Protein AF-A0A519N6D6-F1 (afdb_monomer)

Sequence (183 aa):
MKTIVAGIVVLVILFNFISPKRNFSKSKSIAFATEKDSGYITKAAAIKLLSVATYEPDYTPEGRDTLDLNVADVKPTDTIGKFYLTGNGNYLTCLEDLIHPDRYPVLLLIEYTPDGKVLRTEPFSGGMHLCCWDNAYDGFNKHEDGYFSIKTCGTGSGHCSSSLHLFKGFGPQSNGIYSYMWT

Foldseek 3Di:
DVVVVVVVVVVVVVVVPPPPPPPLDDQDQDQDQPPDQKDFDFQLRVVSLLVRADDDPPDDADDCPDLPDDLVVRDRGFTFKMWGQFPVQWIWMWGQNSPPSVHAPRIKIWIAHNSRGTDHIDDDHQASQVVVDPSHPPQWDADPPQKIKGWHWHDDPPDIFIWIQIDRDDDDRPDTHGDGDDD

Radius of gyration: 20.21 Å; Cα contacts (8 Å, |Δi|>4): 311; chains: 1; bounding box: 50×71×37 Å

Solvent-accessible surface area (backbone atoms only — not comparable to full-atom values): 10915 Å² total; per-residue (Å²): 123,76,72,63,58,58,56,56,56,55,50,56,53,57,64,68,71,70,62,79,76,76,75,76,68,78,82,70,60,48,80,46,90,69,95,53,64,56,50,73,32,28,37,63,56,44,52,58,57,58,73,67,57,62,75,70,90,82,70,73,49,77,50,84,70,78,72,83,71,56,64,86,76,60,49,59,79,35,34,41,16,32,38,34,57,44,98,86,65,31,34,43,32,41,33,57,47,71,87,52,77,80,36,45,46,40,26,34,36,37,36,24,41,65,62,26,40,75,76,48,56,45,81,35,82,21,65,47,39,66,89,70,51,76,78,43,54,73,39,62,47,81,50,76,98,61,29,35,34,43,47,28,18,32,70,56,104,80,46,64,35,41,35,45,33,69,45,68,71,93,69,88,84,87,71,70,48,80,47,81,57,88,123

Mean predicted aligned error: 11.62 Å

Nearest PDB structures (foldseek):
  4g56-assembly1_B-2  TM=6.800E-01  e=1.376E+00  Xenopus laevis
  6zqe-assembly1_UQ  TM=3.085E-01  e=2.994E-01  Saccharomyces cerevisiae S288C
  6rwq-assembly1_A-2  TM=5.295E-01  e=5.961E+00  Bos taurus
  8ptz-assembly1_A  TM=3.351E-01  e=1.739E+00  Homo sapiens

Secondary structure (DSSP, 8-state):
-HHHHHHHHHHHHHHHS------------------SSEEEEEHHHHHHHHHH----TT------------TTTS-TTSEEEEEEE-TTS-EEEEEE--S-TTSS--EEEEEE-TT--EEEEEEE---SGGGG-SSS--SEEE-GGG-EEEEEEEEETTEEEEEEEEESSSS-----EEE----

Structure (mmCIF, N/CA/C/O backbone):
data_AF-A0A519N6D6-F1
#
_entry.id   AF-A0A519N6D6-F1
#
loop_
_atom_site.group_PDB
_atom_site.id
_atom_site.type_symbol
_atom_site.label_atom_id
_atom_site.label_alt_id
_atom_site.label_comp_id
_atom_site.label_asym_id
_atom_site.label_entity_id
_atom_site.label_seq_id
_atom_site.pdbx_PDB_ins_code
_atom_site.Cartn_x
_atom_site.Cartn_y
_atom_site.Cartn_z
_atom_site.occupancy
_atom_site.B_iso_or_equiv
_atom_site.auth_seq_id
_atom_site.auth_comp_id
_atom_site.auth_asym_id
_atom_site.auth_atom_id
_atom_site.pdbx_PDB_model_num
ATOM 1 N N . MET A 1 1 ? 31.559 49.609 -11.168 1.00 54.94 1 MET A N 1
ATOM 2 C CA . MET A 1 1 ? 31.128 48.773 -10.019 1.00 54.94 1 MET A CA 1
ATOM 3 C C . MET A 1 1 ? 29.650 48.897 -9.639 1.00 54.94 1 MET A C 1
ATOM 5 O O . MET A 1 1 ? 29.116 47.921 -9.140 1.00 54.94 1 MET A O 1
ATOM 9 N N . LYS A 1 2 ? 28.953 50.021 -9.882 1.00 50.66 2 LYS A N 1
ATOM 10 C CA . LYS A 1 2 ? 27.521 50.161 -9.527 1.00 50.66 2 LYS A CA 1
ATOM 11 C C . LYS A 1 2 ? 26.542 49.423 -10.462 1.00 50.66 2 LYS A C 1
ATOM 13 O O . LYS A 1 2 ? 25.456 49.062 -10.036 1.00 50.66 2 LYS A O 1
ATOM 18 N N . THR A 1 3 ? 26.930 49.142 -11.705 1.00 52.97 3 THR A N 1
ATOM 19 C CA . THR A 1 3 ? 26.082 48.479 -12.716 1.00 52.97 3 THR A CA 1
ATOM 20 C C . THR A 1 3 ? 26.001 46.955 -12.580 1.00 52.97 3 THR A C 1
ATOM 22 O O . THR A 1 3 ? 25.000 46.370 -12.971 1.00 52.97 3 THR A O 1
ATOM 25 N N . ILE A 1 4 ? 27.004 46.306 -11.980 1.00 58.25 4 ILE A N 1
ATOM 26 C CA . ILE A 1 4 ? 27.032 44.837 -11.829 1.00 58.25 4 ILE A CA 1
ATOM 27 C C . ILE A 1 4 ? 26.076 44.376 -10.714 1.00 58.25 4 ILE A C 1
ATOM 29 O O . ILE A 1 4 ? 25.440 43.333 -10.828 1.00 58.25 4 ILE A O 1
ATOM 33 N N . VAL A 1 5 ? 25.898 45.192 -9.670 1.00 58.72 5 VAL A N 1
ATOM 34 C CA . VAL A 1 5 ? 25.029 44.864 -8.526 1.00 58.72 5 VAL A CA 1
ATOM 35 C C . VAL A 1 5 ? 23.545 44.872 -8.919 1.00 58.72 5 VAL A C 1
ATOM 37 O O . VAL A 1 5 ? 22.782 44.037 -8.443 1.00 58.72 5 VAL A O 1
ATOM 40 N N . ALA A 1 6 ? 23.136 45.749 -9.843 1.00 59.44 6 ALA A N 1
ATOM 41 C CA . ALA A 1 6 ? 21.750 45.816 -10.309 1.00 59.44 6 ALA A CA 1
ATOM 42 C C . ALA A 1 6 ? 21.319 44.558 -11.090 1.00 59.44 6 ALA A C 1
ATOM 44 O O . ALA A 1 6 ? 20.180 44.116 -10.957 1.00 59.44 6 ALA A O 1
ATOM 45 N N . GLY A 1 7 ? 22.230 43.942 -11.855 1.00 58.19 7 GLY A N 1
ATOM 46 C CA . GLY A 1 7 ? 21.932 42.731 -12.629 1.00 58.19 7 GLY A CA 1
ATOM 47 C C . GLY A 1 7 ? 21.665 41.497 -11.760 1.00 58.19 7 GLY A C 1
ATOM 48 O O . GLY A 1 7 ? 20.781 40.703 -12.072 1.00 58.19 7 GLY A O 1
ATOM 49 N N . ILE A 1 8 ? 22.373 41.363 -10.634 1.00 65.50 8 ILE A N 1
ATOM 50 C CA . ILE A 1 8 ? 22.229 40.212 -9.726 1.00 65.50 8 ILE A CA 1
ATOM 51 C C . ILE A 1 8 ? 20.887 40.264 -8.978 1.00 65.50 8 ILE A C 1
ATOM 53 O O . ILE A 1 8 ? 20.231 39.236 -8.820 1.00 65.50 8 ILE A O 1
ATOM 57 N N . VAL A 1 9 ? 20.425 41.456 -8.584 1.00 65.19 9 VAL A N 1
ATOM 58 C CA . VAL A 1 9 ? 19.139 41.620 -7.880 1.00 65.19 9 VAL A CA 1
ATOM 59 C C . VAL A 1 9 ? 17.952 41.256 -8.781 1.00 65.19 9 VAL A C 1
ATOM 61 O O . VAL A 1 9 ? 17.027 40.585 -8.330 1.00 65.19 9 VAL A O 1
ATOM 64 N N . VAL A 1 10 ? 17.992 41.619 -10.069 1.00 63.81 10 VAL A N 1
ATOM 65 C CA . VAL A 1 10 ? 16.931 41.260 -11.031 1.00 63.81 10 VAL A CA 1
ATOM 66 C C . VAL A 1 10 ? 16.863 39.745 -11.255 1.00 63.81 10 VAL A C 1
ATOM 68 O O . VAL A 1 10 ? 15.770 39.187 -11.353 1.00 63.81 10 VAL A O 1
ATOM 71 N N . LEU A 1 11 ? 18.010 39.059 -11.259 1.00 58.19 11 LEU A N 1
ATOM 72 C CA . LEU A 1 11 ? 18.070 37.606 -11.422 1.00 58.19 11 LEU A CA 1
ATOM 73 C C . LEU A 1 11 ? 17.461 36.868 -10.216 1.00 58.19 11 LEU A C 1
ATOM 75 O O . LEU A 1 11 ? 16.660 35.957 -10.401 1.00 58.19 11 LEU A O 1
ATOM 79 N N . VAL A 1 12 ? 17.753 37.301 -8.984 1.00 62.03 12 VAL A N 1
ATOM 80 C CA . VAL A 1 12 ? 17.174 36.700 -7.763 1.00 62.03 12 VAL A CA 1
ATOM 81 C C . VAL A 1 12 ? 15.655 36.896 -7.697 1.00 62.03 12 VAL A C 1
ATOM 83 O O . VAL A 1 12 ? 14.936 36.001 -7.250 1.00 62.03 12 VAL A O 1
ATOM 86 N N . ILE A 1 13 ? 15.140 38.031 -8.178 1.00 59.50 13 ILE A N 1
ATOM 87 C CA . ILE A 1 13 ? 13.692 38.267 -8.238 1.00 59.50 13 ILE A CA 1
ATOM 88 C C . ILE A 1 13 ? 13.048 37.337 -9.276 1.00 59.50 13 ILE A C 1
ATOM 90 O O . ILE A 1 13 ? 12.049 36.694 -8.967 1.00 59.50 13 ILE A O 1
ATOM 94 N N . LEU A 1 14 ? 13.642 37.173 -10.463 1.00 55.16 14 LEU A N 1
ATOM 95 C CA . LEU A 1 14 ? 13.101 36.283 -11.499 1.00 55.16 14 LEU A CA 1
ATOM 96 C C . LEU A 1 14 ? 13.094 34.803 -11.082 1.00 55.16 14 LEU A C 1
ATOM 98 O O . LEU A 1 14 ? 12.135 34.101 -11.392 1.00 55.16 14 LEU A O 1
ATOM 102 N N . PHE A 1 15 ? 14.088 34.336 -10.320 1.00 54.41 15 PHE A N 1
ATOM 103 C CA . PHE A 1 15 ? 14.104 32.953 -9.824 1.00 54.41 15 PHE A CA 1
ATOM 104 C C . PHE A 1 15 ? 13.073 32.680 -8.716 1.00 54.41 15 PHE A C 1
ATOM 106 O O . PHE A 1 15 ? 12.605 31.551 -8.594 1.00 54.41 15 PHE A O 1
ATOM 113 N N . ASN A 1 16 ? 12.645 33.692 -7.954 1.00 54.22 16 ASN A N 1
ATOM 114 C CA . ASN A 1 16 ? 11.614 33.510 -6.923 1.00 54.22 16 ASN A CA 1
ATOM 115 C C . ASN A 1 16 ? 10.178 33.463 -7.480 1.00 54.22 16 ASN A C 1
ATOM 117 O O . ASN A 1 16 ? 9.277 32.978 -6.797 1.00 54.22 16 ASN A O 1
ATOM 121 N N . PHE A 1 17 ? 9.946 33.925 -8.715 1.00 53.00 17 PHE A N 1
ATOM 122 C CA . PHE A 1 17 ? 8.608 33.949 -9.327 1.00 53.00 17 PHE A CA 1
ATOM 123 C C . PHE A 1 17 ? 8.296 32.756 -10.246 1.00 53.00 17 PHE A C 1
ATOM 125 O O . PHE A 1 17 ? 7.156 32.626 -10.687 1.00 53.00 17 PHE A O 1
ATOM 132 N N . ILE A 1 18 ? 9.253 31.852 -10.494 1.00 51.94 18 ILE A N 1
ATOM 133 C CA . ILE A 1 18 ? 9.057 30.650 -11.335 1.00 51.94 18 ILE A CA 1
ATOM 134 C C . ILE A 1 18 ? 9.020 29.371 -10.480 1.00 51.94 18 ILE A C 1
ATOM 136 O O . ILE A 1 18 ? 9.326 28.279 -10.942 1.00 51.94 18 ILE A O 1
ATOM 140 N N . SER A 1 19 ? 8.603 29.470 -9.219 1.00 49.62 19 SER A N 1
ATOM 141 C CA . SER A 1 19 ? 8.090 28.294 -8.515 1.00 49.62 19 SER A CA 1
ATOM 142 C C . SER A 1 19 ? 6.581 28.271 -8.713 1.00 49.62 19 SER A C 1
ATOM 144 O O . SER A 1 19 ? 5.879 29.016 -8.020 1.00 49.62 19 SER A O 1
ATOM 146 N N . PRO A 1 20 ? 6.037 27.469 -9.654 1.00 45.50 20 PRO A N 1
ATOM 147 C CA . PRO A 1 20 ? 4.607 27.238 -9.686 1.00 45.50 20 PRO A CA 1
ATOM 148 C C . PRO A 1 20 ? 4.242 26.642 -8.331 1.00 45.50 20 PRO A C 1
ATOM 150 O O . PRO A 1 20 ? 4.573 25.493 -8.035 1.00 45.50 20 PRO A O 1
ATOM 153 N N . LYS A 1 21 ? 3.585 27.437 -7.480 1.00 43.69 21 LYS A N 1
ATOM 154 C CA . LYS A 1 21 ? 2.899 26.906 -6.309 1.00 43.69 21 LYS A CA 1
ATOM 155 C C . LYS A 1 21 ? 1.928 25.873 -6.860 1.00 43.69 21 LYS A C 1
ATOM 157 O O . LYS A 1 21 ? 0.917 26.235 -7.461 1.00 43.69 21 LYS A O 1
ATOM 162 N N . ARG A 1 22 ? 2.281 24.591 -6.735 1.00 40.28 22 ARG A N 1
ATOM 163 C CA . ARG A 1 22 ? 1.372 23.484 -7.005 1.00 40.28 22 ARG A CA 1
ATOM 164 C C . ARG A 1 22 ? 0.214 23.685 -6.044 1.00 40.28 22 ARG A C 1
ATOM 166 O O . ARG A 1 22 ? 0.323 23.395 -4.857 1.00 40.28 22 ARG A O 1
ATOM 173 N N . ASN A 1 23 ? -0.861 24.280 -6.548 1.00 33.44 23 ASN A N 1
ATOM 174 C CA . ASN A 1 23 ? -2.118 24.362 -5.835 1.00 33.44 23 ASN A CA 1
ATOM 175 C C . ASN A 1 23 ? -2.585 22.920 -5.667 1.00 33.44 23 ASN A C 1
ATOM 177 O O . ASN A 1 23 ? -3.134 22.328 -6.596 1.00 33.44 23 ASN A O 1
ATOM 181 N N . PHE A 1 24 ? -2.303 22.342 -4.501 1.00 41.22 24 PHE A N 1
ATOM 182 C CA . PHE A 1 24 ? -2.906 21.091 -4.083 1.00 41.22 24 PHE A CA 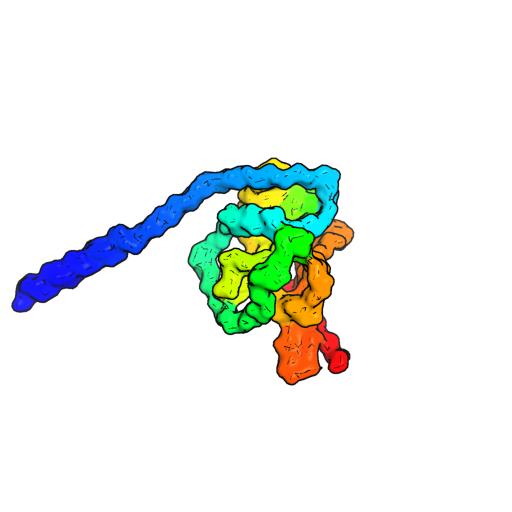1
ATOM 183 C C . PHE A 1 24 ? -4.414 21.332 -4.038 1.00 41.22 24 PHE A C 1
ATOM 185 O O . PHE A 1 24 ? -4.938 22.009 -3.152 1.00 41.22 24 PHE A O 1
ATOM 192 N N . SER A 1 25 ? -5.102 20.847 -5.072 1.00 40.56 25 SER A N 1
ATOM 193 C CA . SER A 1 25 ? -6.556 20.776 -5.098 1.00 40.56 25 SER A CA 1
ATOM 194 C C . SER A 1 25 ? -7.012 20.093 -3.815 1.00 40.56 25 SER A C 1
ATOM 196 O O . SER A 1 25 ? -6.462 19.055 -3.448 1.00 40.56 25 SER A O 1
ATOM 198 N N . LYS A 1 26 ? -8.029 20.656 -3.149 1.00 49.56 26 LYS A N 1
ATOM 199 C CA . LYS A 1 26 ? -8.720 19.993 -2.035 1.00 49.56 26 LYS A CA 1
ATOM 200 C C . LYS A 1 26 ? -8.977 18.534 -2.425 1.00 49.56 26 LYS A C 1
ATOM 202 O O . LYS A 1 26 ? -9.537 18.294 -3.498 1.00 49.56 26 LYS A O 1
ATOM 207 N N . SER A 1 27 ? -8.508 17.611 -1.581 1.00 50.41 27 SER A N 1
ATOM 208 C CA . SER A 1 27 ? -8.622 16.159 -1.752 1.00 50.41 27 SER A CA 1
ATOM 209 C C . SER A 1 27 ? -10.030 15.807 -2.231 1.00 50.41 27 SER A C 1
ATOM 211 O O . SER A 1 27 ? -11.022 16.053 -1.540 1.00 50.41 27 SER A O 1
ATOM 213 N N . LYS A 1 28 ? -10.120 15.333 -3.474 1.00 59.19 28 LYS A N 1
ATOM 214 C CA . LYS A 1 28 ? -11.368 14.870 -4.072 1.00 59.19 28 LYS A CA 1
ATOM 215 C C . LYS A 1 28 ? -11.624 13.491 -3.465 1.00 59.19 28 LYS A C 1
ATOM 217 O O . LYS A 1 28 ? -10.771 12.623 -3.607 1.00 59.19 28 LYS A O 1
ATOM 222 N N . SER A 1 29 ? -12.752 13.299 -2.777 1.00 57.88 29 SER A N 1
ATOM 223 C CA . SER A 1 29 ? -13.166 11.961 -2.331 1.00 57.88 29 SER A CA 1
ATOM 224 C C . SER A 1 29 ? -13.253 11.054 -3.561 1.00 57.88 29 SER A C 1
ATOM 226 O O . SER A 1 29 ? -13.846 11.421 -4.583 1.00 57.88 29 SER A O 1
ATOM 228 N N . ILE A 1 30 ? -12.593 9.902 -3.487 1.00 63.72 30 ILE A N 1
ATOM 229 C CA . ILE A 1 30 ? -12.636 8.891 -4.536 1.00 63.72 30 ILE A CA 1
ATOM 230 C C . ILE A 1 30 ? -13.534 7.796 -4.008 1.00 63.72 30 ILE A C 1
ATOM 232 O O . ILE A 1 30 ? -13.074 6.962 -3.245 1.00 63.72 30 ILE A O 1
ATOM 236 N N . ALA A 1 31 ? -14.811 7.806 -4.388 1.00 58.34 31 ALA A N 1
ATOM 237 C CA . ALA A 1 31 ? -15.752 6.800 -3.918 1.00 58.34 31 ALA A CA 1
ATOM 238 C C . ALA A 1 31 ? -15.223 5.384 -4.213 1.00 58.34 31 ALA A C 1
ATOM 240 O O . ALA A 1 31 ? -15.175 4.943 -5.365 1.00 58.34 31 ALA A O 1
ATOM 241 N N . PHE A 1 32 ? -14.829 4.690 -3.150 1.00 64.88 32 PHE A N 1
ATOM 242 C CA . PHE A 1 32 ? -14.539 3.269 -3.128 1.00 64.88 32 PHE A CA 1
ATOM 243 C C . PHE A 1 32 ? -15.644 2.631 -2.306 1.00 64.8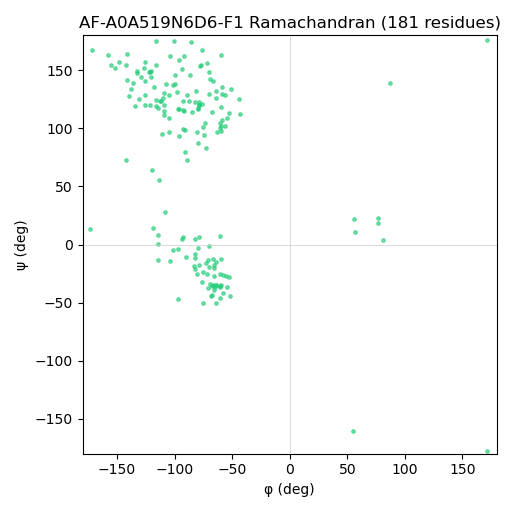8 32 PHE A C 1
ATOM 245 O O . PHE A 1 32 ? -15.589 2.626 -1.084 1.00 64.88 32 PHE A O 1
ATOM 252 N N . ALA A 1 33 ? -16.688 2.141 -2.972 1.00 55.09 33 ALA A N 1
ATOM 253 C CA . ALA A 1 33 ? -17.703 1.341 -2.303 1.00 55.09 33 ALA A CA 1
ATOM 254 C C . ALA A 1 33 ? -17.094 -0.031 -1.989 1.00 55.09 33 ALA A C 1
ATOM 256 O O . ALA A 1 33 ? -17.201 -0.978 -2.766 1.00 55.09 33 ALA A O 1
ATOM 257 N N . THR A 1 34 ? -16.369 -0.119 -0.882 1.00 63.28 34 THR A N 1
ATOM 258 C CA . THR A 1 34 ? -15.906 -1.382 -0.326 1.00 63.28 34 THR A CA 1
ATOM 259 C C . THR A 1 34 ? -16.972 -1.860 0.652 1.00 63.28 34 THR A C 1
ATOM 261 O O . THR A 1 34 ? -17.046 -1.422 1.790 1.00 63.28 34 THR A O 1
ATOM 264 N N . GLU A 1 35 ? -17.837 -2.766 0.196 1.00 73.88 35 GLU A N 1
ATOM 265 C CA . GLU A 1 35 ? -18.760 -3.514 1.073 1.00 73.88 35 GLU A CA 1
ATOM 266 C C . GLU A 1 35 ? -18.052 -4.677 1.796 1.00 73.88 35 GLU A C 1
ATOM 268 O O . GLU A 1 35 ? -18.691 -5.516 2.425 1.00 73.88 35 GLU A O 1
ATOM 273 N N . LYS A 1 36 ? -16.726 -4.778 1.654 1.00 87.25 36 LYS A N 1
ATOM 274 C CA . LYS A 1 36 ? -15.914 -5.901 2.122 1.00 87.25 36 LYS A CA 1
ATOM 275 C C . LYS A 1 36 ? -14.870 -5.430 3.121 1.00 87.25 36 LYS A C 1
ATOM 277 O O . LYS A 1 36 ? -14.232 -4.404 2.907 1.00 87.25 36 LYS A O 1
ATOM 282 N N . ASP A 1 37 ? -14.608 -6.268 4.118 1.00 92.62 37 ASP A N 1
ATOM 283 C CA . ASP A 1 37 ? -13.577 -6.027 5.132 1.00 92.62 37 ASP A CA 1
ATOM 284 C C . ASP A 1 37 ? -12.151 -6.199 4.597 1.00 92.62 37 ASP A C 1
ATOM 286 O O . ASP A 1 37 ? -11.193 -5.778 5.242 1.00 92.62 37 ASP A O 1
ATOM 290 N N . SER A 1 38 ? -11.983 -6.843 3.442 1.00 93.56 38 SER A N 1
ATOM 291 C CA . SER A 1 38 ? -10.695 -6.978 2.770 1.00 93.56 38 SER A CA 1
ATOM 292 C C . SER A 1 38 ? -10.848 -7.263 1.280 1.00 93.56 38 SER A C 1
ATOM 294 O O . SER A 1 38 ? -11.912 -7.669 0.796 1.00 93.56 38 SER A O 1
ATOM 296 N N . GLY A 1 39 ? -9.764 -7.063 0.536 1.00 91.94 39 GLY A N 1
ATOM 297 C CA . GLY A 1 39 ? -9.710 -7.440 -0.866 1.00 91.94 39 GLY A CA 1
ATOM 298 C C . GLY A 1 39 ? -8.467 -6.941 -1.581 1.00 91.94 39 GLY A C 1
ATOM 299 O O . GLY A 1 39 ? -7.590 -6.309 -0.997 1.00 91.94 39 GLY A O 1
ATOM 300 N N . TYR A 1 40 ? -8.423 -7.232 -2.875 1.00 91.81 40 TYR A N 1
ATOM 301 C CA . TYR A 1 40 ? -7.386 -6.761 -3.782 1.00 91.81 40 TYR A CA 1
ATOM 302 C C . TYR A 1 40 ? -7.821 -5.471 -4.478 1.00 91.81 40 TYR A C 1
ATOM 304 O O . TYR A 1 40 ? -9.010 -5.254 -4.723 1.00 91.81 40 TYR A O 1
ATOM 312 N N . ILE A 1 41 ? -6.848 -4.635 -4.836 1.00 90.81 41 ILE A N 1
ATOM 313 C CA . ILE A 1 41 ? -7.054 -3.397 -5.588 1.00 90.81 41 ILE A CA 1
ATOM 314 C C . ILE A 1 41 ? -6.430 -3.549 -6.969 1.00 90.81 41 ILE A C 1
ATOM 316 O O . ILE A 1 41 ? -5.236 -3.816 -7.100 1.00 90.81 41 ILE A O 1
ATOM 320 N N . THR A 1 42 ? -7.244 -3.357 -8.005 1.00 91.44 42 THR A N 1
ATOM 321 C CA . THR A 1 42 ? -6.774 -3.357 -9.394 1.00 91.44 42 THR A CA 1
ATOM 322 C C . THR A 1 42 ? -5.957 -2.105 -9.701 1.00 91.44 42 THR A C 1
ATOM 324 O O . THR A 1 42 ? -6.175 -1.053 -9.097 1.00 91.44 42 THR A O 1
ATOM 327 N N . LYS A 1 43 ? -5.075 -2.157 -10.702 1.00 89.50 43 LYS A N 1
ATOM 328 C CA . LYS A 1 43 ? -4.309 -0.991 -11.168 1.00 89.50 43 LYS A CA 1
ATOM 329 C C . LYS A 1 43 ? -5.202 0.210 -11.473 1.00 89.50 43 LYS A C 1
ATOM 331 O O . LYS A 1 43 ? -4.902 1.324 -11.047 1.00 89.50 43 LYS A O 1
ATOM 336 N N . ALA A 1 44 ? -6.326 -0.003 -12.160 1.00 89.44 44 ALA A N 1
ATOM 337 C CA . ALA A 1 44 ? -7.259 1.074 -12.498 1.00 89.44 44 ALA A CA 1
ATOM 338 C C . ALA A 1 44 ? -7.835 1.789 -11.260 1.00 89.44 44 ALA A C 1
ATOM 340 O O . ALA A 1 44 ? -8.063 2.999 -11.287 1.00 89.44 44 ALA A O 1
ATOM 341 N N . ALA A 1 45 ? -8.081 1.047 -10.180 1.00 89.94 45 ALA A N 1
ATOM 342 C CA . ALA A 1 45 ? -8.521 1.589 -8.903 1.00 89.94 45 ALA A CA 1
ATOM 343 C C . ALA A 1 45 ? -7.368 2.271 -8.151 1.00 89.94 45 ALA A C 1
ATOM 345 O O . ALA A 1 45 ? -7.493 3.424 -7.740 1.00 89.94 45 ALA A O 1
ATOM 346 N N . ALA A 1 46 ? -6.236 1.584 -8.020 1.00 90.50 46 ALA A N 1
ATOM 347 C CA . ALA A 1 46 ? -5.073 2.064 -7.288 1.00 90.50 46 ALA A CA 1
ATOM 348 C C . ALA A 1 46 ? -4.547 3.396 -7.837 1.00 90.50 46 ALA A C 1
ATOM 350 O O . ALA A 1 46 ? -4.292 4.300 -7.051 1.00 90.50 46 ALA A O 1
ATOM 351 N N . ILE A 1 47 ? -4.493 3.578 -9.164 1.00 89.62 47 ILE A N 1
ATOM 352 C CA . ILE A 1 47 ? -4.080 4.851 -9.785 1.00 89.62 47 ILE A CA 1
ATOM 353 C C . ILE A 1 47 ? -4.915 6.032 -9.274 1.00 89.62 47 ILE A C 1
ATOM 355 O O . ILE A 1 47 ? -4.381 7.121 -9.073 1.00 89.62 47 ILE A O 1
ATOM 359 N N . LYS A 1 48 ? -6.215 5.833 -9.020 1.00 89.81 48 LYS A N 1
ATOM 360 C CA . LYS A 1 48 ? -7.063 6.893 -8.465 1.00 89.81 48 LYS A CA 1
ATOM 361 C C . LYS A 1 48 ? -6.583 7.269 -7.061 1.00 89.81 48 LYS A C 1
ATOM 363 O O . LYS A 1 48 ? -6.333 8.447 -6.824 1.00 89.81 48 LYS A O 1
ATOM 368 N N . LEU A 1 49 ? -6.391 6.294 -6.168 1.00 88.88 49 LEU A N 1
ATOM 369 C CA . LEU A 1 49 ? -5.887 6.538 -4.807 1.00 88.88 49 LEU A CA 1
ATOM 370 C C . LEU A 1 49 ? -4.496 7.181 -4.811 1.00 88.88 49 LEU A C 1
ATOM 372 O O . LEU A 1 49 ? -4.284 8.176 -4.124 1.00 88.88 49 LEU A O 1
ATOM 376 N N . LEU A 1 50 ? -3.582 6.663 -5.633 1.00 88.38 50 LEU A N 1
ATOM 377 C CA . LEU A 1 50 ? -2.229 7.197 -5.772 1.00 88.38 50 LEU A CA 1
ATOM 378 C C . LEU A 1 50 ? -2.243 8.655 -6.262 1.00 88.38 50 LEU A C 1
ATOM 380 O O . LEU A 1 50 ? -1.461 9.469 -5.787 1.00 88.38 50 LEU A O 1
ATOM 384 N N . SER A 1 51 ? -3.172 9.028 -7.151 1.00 87.94 51 SER A N 1
ATOM 385 C CA . SER A 1 51 ? -3.254 10.400 -7.683 1.00 87.94 51 SER A CA 1
ATOM 386 C C . SER A 1 51 ? -3.628 11.470 -6.649 1.00 87.94 51 SER A C 1
ATOM 388 O O . SER A 1 51 ? -3.420 12.658 -6.894 1.00 87.94 51 SER A O 1
ATOM 390 N N . VAL A 1 52 ? -4.192 11.063 -5.507 1.00 86.75 52 VAL A N 1
ATOM 391 C CA . VAL A 1 52 ? -4.564 11.960 -4.399 1.00 86.75 52 VAL A CA 1
ATOM 392 C C . VAL A 1 52 ? -3.744 11.705 -3.134 1.00 86.75 52 VAL A C 1
ATOM 394 O O . VAL A 1 52 ? -3.963 12.380 -2.128 1.00 86.75 52 VAL A O 1
ATOM 397 N N . ALA A 1 53 ? -2.813 10.751 -3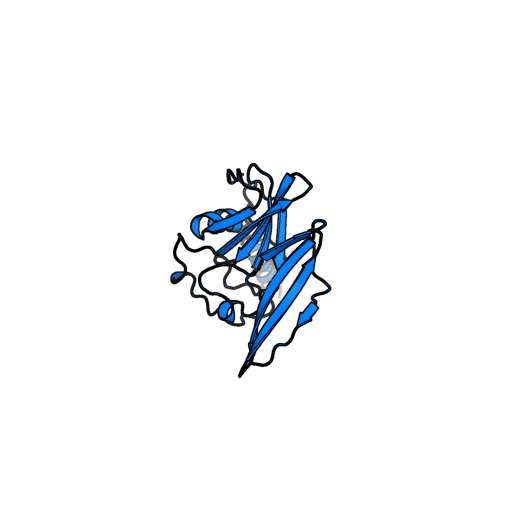.176 1.00 84.12 53 ALA A N 1
ATOM 398 C CA . ALA A 1 53 ? -1.863 10.509 -2.105 1.00 84.12 53 ALA A CA 1
ATOM 399 C C . ALA A 1 53 ? -0.937 11.723 -1.937 1.00 84.12 53 ALA A C 1
ATOM 401 O O . ALA A 1 53 ? -0.402 12.261 -2.910 1.00 84.12 53 ALA A O 1
ATOM 402 N N . THR A 1 54 ? -0.756 12.177 -0.698 1.00 79.50 54 THR A N 1
ATOM 403 C CA . THR A 1 54 ? 0.071 13.346 -0.375 1.00 79.50 54 THR A CA 1
ATOM 404 C C . THR A 1 54 ? 1.342 12.913 0.330 1.00 79.50 54 THR A C 1
ATOM 406 O O . THR A 1 54 ? 1.305 12.499 1.480 1.00 79.50 54 THR A O 1
ATOM 409 N N . TYR A 1 55 ? 2.476 13.062 -0.337 1.00 72.88 55 TYR A N 1
ATOM 410 C CA . TYR A 1 55 ? 3.774 12.701 0.222 1.00 72.88 55 TYR A CA 1
ATOM 411 C C . TYR A 1 55 ? 4.346 13.862 1.028 1.00 72.88 55 TYR A C 1
ATOM 413 O O . TYR A 1 55 ? 4.175 15.022 0.640 1.00 72.88 55 TYR A O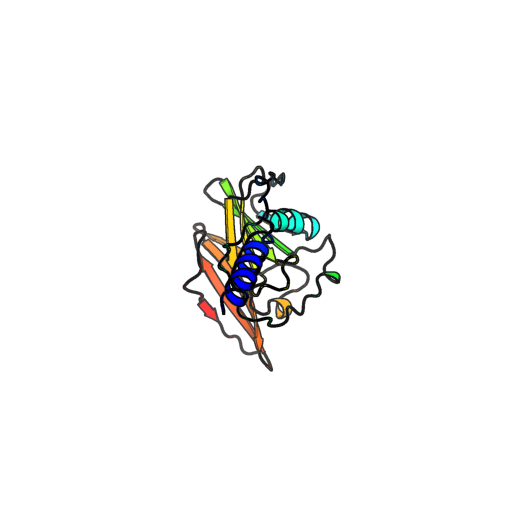 1
ATOM 421 N N . GLU A 1 56 ? 5.061 13.545 2.105 1.00 69.25 56 GLU A N 1
ATOM 422 C CA . GLU A 1 56 ? 5.847 14.540 2.829 1.00 69.25 56 GLU A CA 1
ATOM 423 C C . GLU A 1 56 ? 6.885 15.168 1.873 1.00 69.25 56 GLU A C 1
ATOM 425 O O . GLU A 1 56 ? 7.582 14.441 1.155 1.00 69.25 56 GLU A O 1
ATOM 430 N N . PRO A 1 57 ? 6.974 16.509 1.803 1.00 59.03 57 PRO A N 1
ATOM 431 C CA . PRO A 1 57 ? 7.755 17.222 0.790 1.00 59.03 57 PRO A CA 1
ATOM 432 C C . PRO A 1 57 ? 9.269 16.996 0.897 1.00 59.03 57 PRO A C 1
ATOM 434 O O . PRO A 1 57 ? 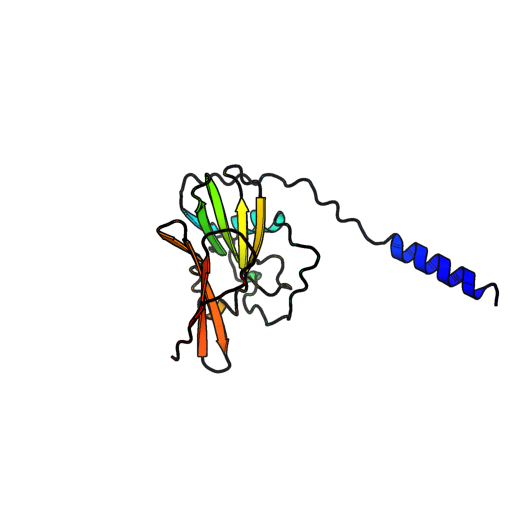9.971 17.170 -0.097 1.00 59.03 57 PRO A O 1
ATOM 437 N N . ASP A 1 58 ? 9.749 16.570 2.066 1.00 62.06 58 ASP A N 1
ATOM 438 C CA . ASP A 1 58 ? 11.171 16.361 2.351 1.00 62.06 58 ASP A CA 1
ATOM 439 C C . ASP A 1 58 ? 11.624 14.913 2.099 1.00 62.06 58 ASP A C 1
ATOM 441 O O . ASP A 1 58 ? 12.773 14.559 2.362 1.00 62.06 58 ASP A O 1
ATOM 445 N N . TYR A 1 59 ? 10.741 14.061 1.566 1.00 59.72 59 TYR A N 1
ATOM 446 C CA . TYR A 1 59 ? 11.114 12.712 1.166 1.00 59.72 59 TYR A CA 1
ATOM 447 C C . TYR A 1 59 ? 11.931 12.746 -0.133 1.00 59.72 59 TYR A C 1
ATOM 449 O O . TYR A 1 59 ? 11.382 12.770 -1.237 1.00 59.72 59 TYR A O 1
ATOM 457 N N . THR A 1 60 ? 13.258 12.754 -0.007 1.00 55.84 60 THR A N 1
ATOM 458 C CA . THR A 1 60 ? 14.179 12.468 -1.111 1.00 55.84 60 THR A CA 1
ATOM 459 C C . THR A 1 60 ? 14.368 10.957 -1.223 1.00 55.84 60 THR A C 1
ATOM 461 O O . THR A 1 60 ? 14.948 10.372 -0.308 1.00 55.84 60 THR A O 1
ATOM 464 N N . PRO A 1 61 ? 13.917 10.309 -2.311 1.00 53.28 61 PRO A N 1
ATOM 465 C CA . PRO A 1 61 ? 14.176 8.891 -2.523 1.00 53.28 61 PRO A CA 1
ATOM 466 C C . PRO A 1 61 ? 15.686 8.659 -2.584 1.00 53.28 61 PRO A C 1
ATOM 468 O O . PRO A 1 61 ? 16.371 9.210 -3.453 1.00 53.28 61 PRO A O 1
ATOM 471 N N . GLU A 1 62 ? 16.223 7.874 -1.655 1.00 49.38 62 GLU A N 1
ATOM 472 C CA . GLU A 1 62 ? 17.602 7.412 -1.756 1.00 49.38 62 GLU A CA 1
ATOM 473 C C . GLU A 1 62 ? 17.673 6.344 -2.850 1.00 49.38 62 GLU A C 1
ATOM 475 O O . GLU A 1 62 ? 17.258 5.206 -2.661 1.00 49.38 62 GLU A O 1
ATOM 480 N N . GLY A 1 63 ? 18.207 6.734 -4.007 1.00 47.72 63 GLY A N 1
ATOM 481 C CA . GLY A 1 63 ? 18.583 5.809 -5.070 1.00 47.72 63 GLY A CA 1
ATOM 482 C C . GLY A 1 63 ? 17.461 5.466 -6.050 1.00 47.72 63 GLY A C 1
ATOM 483 O O . GLY A 1 63 ? 16.310 5.236 -5.700 1.00 47.72 63 GLY A O 1
ATOM 484 N N . ARG A 1 64 ? 17.837 5.413 -7.330 1.00 47.31 64 ARG A N 1
ATOM 485 C CA . ARG A 1 64 ? 17.116 4.652 -8.350 1.00 47.31 64 ARG A CA 1
ATOM 486 C C . ARG A 1 64 ? 17.743 3.267 -8.364 1.00 47.31 64 ARG A C 1
ATOM 488 O O . ARG A 1 64 ? 18.621 3.033 -9.191 1.00 47.31 64 ARG A O 1
ATOM 495 N N . ASP A 1 65 ? 17.379 2.400 -7.430 1.00 44.19 65 ASP A N 1
ATOM 496 C CA . ASP A 1 65 ? 17.594 0.981 -7.705 1.00 44.19 65 ASP A CA 1
ATOM 497 C C . ASP A 1 65 ? 16.410 0.536 -8.554 1.00 44.19 65 ASP A C 1
ATOM 499 O O . ASP A 1 65 ? 15.259 0.841 -8.233 1.00 44.19 65 ASP A O 1
ATOM 503 N N . THR A 1 66 ? 16.709 0.013 -9.735 1.00 47.47 66 THR A N 1
ATOM 504 C CA . THR A 1 66 ? 15.757 -0.155 -10.828 1.00 47.47 66 THR A CA 1
ATOM 505 C C . THR A 1 66 ? 14.517 -0.896 -10.352 1.00 47.47 66 THR A C 1
ATOM 507 O O . THR A 1 66 ? 14.546 -2.078 -10.023 1.00 47.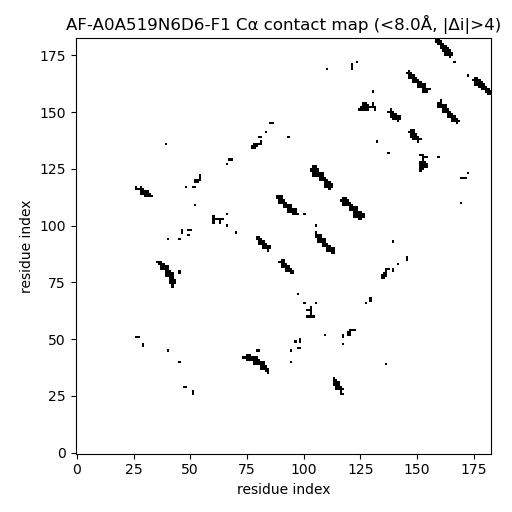47 66 THR A O 1
ATOM 510 N N . LEU A 1 67 ? 13.384 -0.198 -10.344 1.00 51.84 67 LEU A N 1
ATOM 511 C CA . LEU A 1 67 ? 12.113 -0.880 -10.480 1.00 51.84 67 LEU A CA 1
ATOM 512 C C . LEU A 1 67 ? 12.146 -1.583 -11.838 1.00 51.84 67 LEU A C 1
ATOM 514 O O . LEU A 1 67 ? 11.934 -0.941 -12.865 1.00 51.84 67 LEU A O 1
ATOM 518 N N . ASP A 1 68 ? 12.427 -2.888 -11.857 1.00 55.06 68 ASP A N 1
ATOM 519 C CA . ASP A 1 68 ? 12.353 -3.676 -13.096 1.00 55.06 68 ASP A CA 1
ATOM 520 C C . ASP A 1 68 ? 10.887 -3.869 -13.557 1.00 55.06 68 ASP A C 1
ATOM 522 O O . ASP A 1 68 ? 10.628 -4.465 -14.602 1.00 55.06 68 ASP A O 1
ATOM 526 N N . LEU A 1 69 ? 9.907 -3.347 -12.799 1.00 62.34 69 LEU A N 1
ATOM 527 C CA . LEU A 1 69 ? 8.496 -3.351 -13.159 1.00 62.34 69 LEU A CA 1
ATOM 528 C C . LEU A 1 69 ? 8.248 -2.209 -14.146 1.00 62.34 69 LEU A C 1
ATOM 530 O O . LEU A 1 69 ? 8.038 -1.050 -13.778 1.00 62.34 69 LEU A O 1
ATOM 534 N N . ASN A 1 70 ? 8.250 -2.533 -15.433 1.00 69.12 70 ASN A N 1
ATOM 535 C CA . ASN A 1 70 ? 7.788 -1.593 -16.433 1.00 69.12 70 ASN A CA 1
ATOM 536 C C . ASN A 1 70 ? 6.277 -1.388 -16.249 1.00 69.12 70 ASN A C 1
ATOM 538 O O . ASN A 1 70 ? 5.470 -2.291 -16.461 1.00 69.12 70 ASN A O 1
ATOM 542 N N . VAL A 1 71 ? 5.878 -0.172 -15.872 1.00 71.88 71 VAL A N 1
ATOM 543 C CA . VAL A 1 71 ? 4.473 0.204 -15.636 1.00 71.88 71 VAL A CA 1
ATOM 544 C C . VAL A 1 71 ? 3.573 -0.142 -16.830 1.00 71.88 71 VAL A C 1
ATOM 546 O O . VAL A 1 71 ? 2.377 -0.382 -16.639 1.00 71.88 71 VAL A O 1
ATOM 549 N N . ALA A 1 72 ? 4.121 -0.174 -18.050 1.00 75.19 72 ALA A N 1
ATOM 550 C CA . ALA A 1 72 ? 3.400 -0.563 -19.260 1.00 75.19 72 ALA A CA 1
ATOM 551 C C . ALA A 1 72 ? 2.960 -2.040 -19.268 1.00 75.19 72 ALA A C 1
ATOM 553 O O . ALA A 1 72 ? 1.942 -2.352 -19.884 1.00 75.19 72 ALA A O 1
ATOM 554 N N . ASP A 1 73 ? 3.671 -2.913 -18.554 1.00 78.69 73 ASP A N 1
ATOM 555 C CA . ASP A 1 73 ? 3.415 -4.356 -18.534 1.00 78.69 73 ASP A CA 1
ATOM 556 C C . ASP A 1 73 ? 2.287 -4.732 -17.560 1.00 78.69 73 ASP A C 1
ATOM 558 O O . ASP A 1 73 ? 1.630 -5.759 -17.730 1.00 78.69 73 ASP A O 1
ATOM 562 N N . VAL A 1 74 ? 1.986 -3.863 -16.588 1.00 81.94 74 VAL A N 1
ATOM 563 C CA . VAL A 1 74 ? 0.874 -4.057 -15.648 1.00 81.94 74 VAL A CA 1
ATOM 564 C C . VAL A 1 74 ? -0.451 -3.668 -16.307 1.00 81.94 74 VAL A C 1
ATOM 566 O O . VAL A 1 74 ? -0.685 -2.500 -16.646 1.00 81.94 74 VAL A O 1
ATOM 569 N N . LYS A 1 75 ? -1.379 -4.610 -16.455 1.00 88.31 75 LYS A N 1
ATOM 570 C CA . LYS A 1 75 ? -2.694 -4.367 -17.063 1.00 88.31 75 LYS A CA 1
ATOM 571 C C . LYS A 1 75 ? -3.624 -3.646 -16.084 1.00 88.31 75 LYS A C 1
ATOM 573 O O . LYS A 1 75 ? -3.501 -3.800 -14.872 1.00 88.31 75 LYS A O 1
ATOM 578 N N . PRO A 1 76 ? -4.626 -2.888 -16.570 1.00 87.88 76 PRO A N 1
ATOM 579 C CA . PRO A 1 76 ? -5.612 -2.232 -15.703 1.00 87.88 76 PRO A CA 1
ATOM 580 C C . PRO A 1 76 ? -6.360 -3.178 -14.749 1.00 87.88 76 PRO A C 1
ATOM 582 O O . PRO A 1 76 ? -6.824 -2.736 -13.697 1.00 87.88 76 PRO A O 1
ATOM 585 N N . THR A 1 77 ? -6.491 -4.451 -15.132 1.00 88.06 77 THR A N 1
ATOM 586 C CA . THR A 1 77 ? -7.147 -5.524 -14.371 1.00 88.06 77 THR A CA 1
ATOM 587 C C . THR A 1 77 ? -6.250 -6.178 -13.328 1.00 88.06 77 THR A C 1
ATOM 589 O O . THR A 1 77 ? -6.779 -6.831 -12.432 1.00 88.06 77 THR A O 1
ATOM 592 N N . ASP A 1 78 ? -4.931 -6.019 -13.432 1.00 86.50 78 ASP A N 1
ATOM 593 C CA . ASP A 1 78 ? -3.990 -6.664 -12.521 1.00 86.50 78 ASP A CA 1
ATOM 594 C C . ASP A 1 78 ? -4.087 -6.024 -11.142 1.00 86.50 78 ASP A C 1
ATOM 596 O O . ASP A 1 78 ? -4.399 -4.835 -11.005 1.00 86.50 78 ASP A O 1
ATOM 600 N N . THR A 1 79 ? -3.846 -6.820 -10.106 1.00 88.50 79 THR A N 1
ATOM 601 C CA . THR A 1 79 ? -3.932 -6.349 -8.724 1.00 88.50 79 THR A CA 1
ATOM 602 C C . THR A 1 79 ? -2.575 -5.872 -8.245 1.00 88.50 79 THR A C 1
ATOM 604 O O . THR A 1 79 ? -1.612 -6.634 -8.260 1.00 88.50 79 THR A O 1
ATOM 607 N N . ILE A 1 80 ? -2.517 -4.621 -7.798 1.00 88.94 80 ILE A N 1
ATOM 608 C CA . ILE A 1 80 ? -1.278 -3.951 -7.368 1.00 88.94 80 ILE A CA 1
ATOM 609 C C . ILE A 1 80 ? -1.341 -3.531 -5.901 1.00 88.94 80 ILE A C 1
ATOM 611 O O . ILE A 1 80 ? -0.589 -2.681 -5.441 1.00 88.94 80 ILE A O 1
ATOM 615 N N . GLY A 1 81 ? -2.315 -4.057 -5.166 1.00 91.00 81 GLY A N 1
ATOM 616 C CA . GLY A 1 81 ? -2.502 -3.720 -3.772 1.00 91.00 81 GLY A CA 1
ATOM 617 C C . GLY A 1 81 ? -3.546 -4.587 -3.096 1.00 91.00 81 GLY A C 1
ATOM 618 O O . GLY A 1 81 ? -4.324 -5.287 -3.748 1.00 91.00 81 GLY A O 1
ATOM 619 N N . LYS A 1 82 ? -3.570 -4.502 -1.770 1.00 93.00 82 LYS A N 1
ATOM 620 C CA . LYS A 1 82 ? -4.571 -5.124 -0.898 1.00 93.00 82 LYS A CA 1
ATOM 621 C C . LYS A 1 82 ? -5.053 -4.096 0.117 1.00 93.00 82 LYS A C 1
ATOM 623 O O . LYS A 1 82 ? -4.265 -3.266 0.570 1.00 93.00 82 LYS A O 1
ATOM 628 N N . PHE A 1 83 ? -6.315 -4.195 0.513 1.00 94.06 83 PHE A N 1
ATOM 629 C CA . PHE A 1 83 ? -6.902 -3.368 1.562 1.00 94.06 83 PHE A CA 1
ATOM 630 C C . PHE A 1 83 ? -7.539 -4.205 2.662 1.00 94.06 83 PHE A C 1
ATOM 632 O O . PHE A 1 83 ? -7.955 -5.342 2.432 1.00 94.06 83 PHE A O 1
ATOM 639 N N . TYR A 1 84 ? -7.658 -3.595 3.839 1.00 94.75 84 TYR A N 1
ATOM 640 C CA . TYR A 1 84 ? -8.360 -4.139 4.990 1.00 94.75 84 TYR A CA 1
ATOM 641 C C . TYR A 1 84 ? -9.120 -3.038 5.736 1.00 94.75 84 TYR A C 1
ATOM 643 O O . TYR A 1 84 ? -8.601 -1.936 5.913 1.00 94.75 84 TYR A O 1
ATOM 651 N N . LEU A 1 85 ? -10.316 -3.358 6.228 1.00 93.69 85 LEU A N 1
ATOM 652 C CA . LEU A 1 85 ? -11.054 -2.555 7.196 1.00 93.69 85 LEU A CA 1
ATOM 653 C C . LEU A 1 85 ? -10.338 -2.625 8.552 1.00 93.69 85 LEU A C 1
ATOM 655 O O . LEU A 1 85 ? -9.993 -3.702 9.062 1.00 93.69 85 LEU A O 1
ATOM 659 N N . THR A 1 86 ? -10.086 -1.464 9.134 1.00 92.81 86 THR A N 1
ATOM 660 C CA . THR A 1 86 ? -9.438 -1.297 10.433 1.00 92.81 86 THR A CA 1
ATOM 661 C C . THR A 1 86 ? -10.481 -1.234 11.552 1.00 92.81 86 THR A C 1
ATOM 663 O O . THR A 1 86 ? -11.660 -0.974 11.326 1.00 92.81 86 THR A O 1
ATOM 666 N N . GLY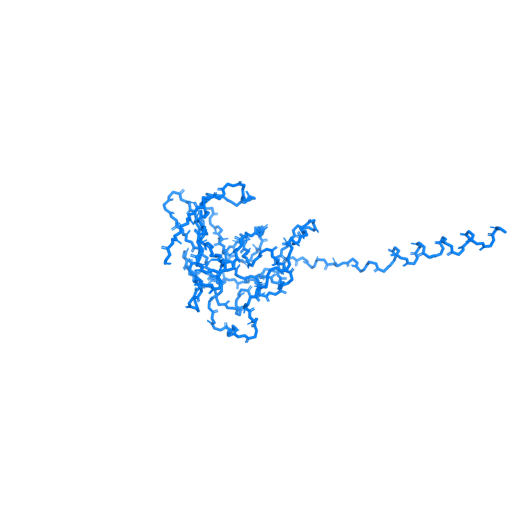 A 1 87 ? -10.055 -1.442 12.803 1.00 90.75 87 GLY A N 1
ATOM 667 C CA . GLY A 1 87 ? -10.964 -1.421 13.961 1.00 90.75 87 GLY A CA 1
ATOM 668 C C . GLY A 1 87 ? -11.633 -0.065 14.236 1.00 90.75 87 GLY A C 1
ATOM 669 O O . GLY A 1 87 ? -12.612 -0.012 14.970 1.00 90.75 87 GLY A O 1
ATOM 670 N N . ASN A 1 88 ? -11.132 1.025 13.645 1.00 92.19 88 ASN A N 1
ATOM 671 C CA . ASN A 1 88 ? -11.739 2.360 13.715 1.00 92.19 88 ASN A CA 1
ATOM 672 C C . ASN A 1 88 ? -12.706 2.653 12.547 1.00 92.19 88 ASN A C 1
ATOM 674 O O . ASN A 1 88 ? -13.172 3.783 12.431 1.00 92.19 88 ASN A O 1
ATOM 678 N N . GLY A 1 89 ? -13.002 1.669 11.687 1.00 92.44 89 GLY A N 1
ATOM 679 C CA . GLY A 1 89 ? -13.935 1.810 10.563 1.00 92.44 89 GLY A CA 1
ATOM 680 C C . GLY A 1 89 ? -13.351 2.466 9.308 1.00 92.44 89 GLY A C 1
ATOM 681 O O . GLY A 1 89 ? -14.083 2.681 8.346 1.00 92.44 89 GLY A O 1
ATOM 682 N N . ASN A 1 90 ? -12.054 2.778 9.300 1.00 93.50 90 ASN A N 1
ATOM 683 C CA . ASN A 1 90 ? -11.341 3.216 8.102 1.00 93.50 90 ASN A CA 1
ATOM 684 C C . ASN A 1 90 ? -10.834 2.014 7.299 1.00 93.50 90 ASN A C 1
ATOM 686 O O . ASN A 1 90 ? -10.900 0.862 7.724 1.00 93.50 90 ASN A O 1
ATOM 690 N N . TYR A 1 91 ? -10.277 2.292 6.132 1.00 93.69 91 TYR A N 1
ATOM 691 C CA . TYR A 1 91 ? -9.539 1.330 5.341 1.00 93.69 91 TYR A CA 1
ATOM 692 C C . TYR A 1 91 ? -8.056 1.641 5.380 1.00 93.69 91 TYR A C 1
ATOM 694 O O . TYR A 1 91 ? -7.639 2.790 5.242 1.00 93.69 91 TYR A O 1
ATOM 702 N N . LEU A 1 92 ? -7.263 0.585 5.512 1.00 93.75 92 LEU A N 1
ATOM 703 C CA . LEU A 1 92 ? -5.828 0.614 5.308 1.00 93.75 92 LEU A CA 1
ATOM 704 C C . LEU A 1 92 ? -5.510 -0.192 4.055 1.00 93.75 92 LEU A C 1
ATOM 706 O O . LEU A 1 92 ? -5.862 -1.369 3.967 1.00 93.75 92 LEU A O 1
ATOM 710 N N . THR A 1 93 ? -4.838 0.427 3.093 1.00 93.38 93 THR A N 1
ATOM 711 C CA . THR A 1 93 ? -4.348 -0.255 1.896 1.00 93.38 93 THR A CA 1
ATOM 712 C C . THR A 1 93 ? -2.846 -0.136 1.782 1.00 93.38 93 THR A C 1
ATOM 714 O O . THR A 1 93 ? -2.269 0.872 2.178 1.00 93.38 93 THR A O 1
ATOM 717 N N . CYS A 1 94 ? -2.233 -1.151 1.190 1.00 91.94 94 CYS A N 1
ATOM 718 C CA . CYS A 1 94 ? -0.866 -1.094 0.707 1.00 91.94 94 CYS A CA 1
ATOM 719 C C . CYS A 1 94 ? -0.903 -1.256 -0.814 1.00 91.94 94 CYS A C 1
ATOM 721 O O . CYS A 1 94 ? -1.529 -2.199 -1.307 1.00 91.94 94 CYS A O 1
ATOM 723 N N . LEU A 1 95 ? -0.320 -0.298 -1.530 1.00 90.62 95 LEU A N 1
ATOM 724 C CA . LEU A 1 95 ? -0.310 -0.216 -2.988 1.00 90.62 95 LEU A CA 1
ATOM 725 C C . LEU A 1 95 ? 1.120 -0.193 -3.509 1.00 90.62 95 LEU A C 1
ATOM 727 O O . LEU A 1 95 ? 1.985 0.411 -2.886 1.00 90.62 95 LEU A O 1
ATOM 731 N N . GLU A 1 96 ? 1.326 -0.750 -4.691 1.00 87.56 96 GLU A N 1
ATOM 732 C CA . GLU A 1 96 ? 2.508 -0.499 -5.502 1.00 87.56 96 GLU A CA 1
ATOM 733 C C . GLU A 1 96 ? 2.364 0.855 -6.225 1.00 87.56 96 GLU A C 1
ATOM 735 O O . GLU A 1 96 ? 1.405 1.084 -6.970 1.00 87.56 96 GLU A O 1
ATOM 740 N N . ASP A 1 97 ? 3.277 1.789 -5.971 1.00 85.81 97 ASP A N 1
ATOM 741 C CA . ASP A 1 97 ? 3.281 3.136 -6.534 1.00 85.81 97 ASP A CA 1
ATOM 742 C C . ASP A 1 97 ? 3.828 3.128 -7.963 1.00 85.81 97 ASP A C 1
ATOM 744 O O . ASP A 1 97 ? 5.010 3.334 -8.229 1.00 85.81 97 ASP A O 1
ATOM 748 N N . LEU A 1 98 ? 2.921 2.896 -8.909 1.00 81.75 98 LEU A N 1
ATOM 749 C CA . LEU A 1 98 ? 3.244 2.865 -10.334 1.00 81.75 98 LEU A CA 1
ATOM 750 C C . LEU A 1 98 ? 3.304 4.249 -10.996 1.00 81.75 98 LEU A C 1
ATOM 752 O O . LEU A 1 98 ? 3.630 4.335 -12.179 1.00 81.75 98 LEU A O 1
ATOM 756 N N . ILE A 1 99 ? 2.914 5.323 -10.300 1.00 81.62 99 ILE A N 1
ATOM 757 C CA . ILE A 1 99 ? 2.817 6.663 -10.906 1.00 81.62 99 ILE A CA 1
ATOM 758 C C . ILE A 1 99 ? 3.977 7.583 -10.508 1.00 81.62 99 ILE A C 1
ATOM 760 O O . ILE A 1 99 ? 4.193 8.591 -11.183 1.00 81.62 99 ILE A O 1
ATOM 764 N N . HIS A 1 100 ? 4.751 7.212 -9.484 1.00 77.38 100 HIS A N 1
ATOM 765 C CA . HIS A 1 100 ? 5.997 7.880 -9.095 1.00 77.38 100 HIS A CA 1
ATOM 766 C C . HIS A 1 100 ? 7.197 6.916 -9.181 1.00 77.38 100 HIS A C 1
ATOM 768 O O . HIS A 1 100 ? 7.826 6.614 -8.167 1.00 77.38 100 HIS A O 1
ATOM 774 N N . PRO A 1 101 ? 7.541 6.418 -10.387 1.00 67.31 101 PRO A N 1
ATOM 775 C CA . PRO A 1 101 ? 8.573 5.390 -10.574 1.00 67.31 101 PRO A CA 1
ATOM 776 C C . PRO A 1 101 ? 9.992 5.864 -10.225 1.00 67.31 101 PRO A C 1
ATOM 778 O O . PRO A 1 101 ? 10.919 5.066 -10.142 1.00 67.31 101 PRO A O 1
ATOM 781 N N . ASP A 1 102 ? 10.184 7.170 -10.051 1.00 66.25 102 ASP A N 1
ATOM 782 C CA . ASP A 1 102 ? 11.431 7.784 -9.606 1.00 66.25 102 ASP A CA 1
ATOM 783 C C . ASP A 1 102 ? 11.640 7.692 -8.087 1.00 66.25 102 ASP A C 1
ATOM 785 O O . ASP A 1 102 ? 12.689 8.108 -7.591 1.00 66.25 102 ASP A O 1
ATOM 789 N N . ARG A 1 103 ? 10.665 7.146 -7.350 1.00 64.94 103 ARG A N 1
ATOM 790 C CA . ARG A 1 103 ? 10.716 7.006 -5.899 1.00 64.94 103 ARG A CA 1
ATOM 791 C C . ARG A 1 103 ? 10.981 5.563 -5.504 1.00 64.94 103 ARG A C 1
ATOM 793 O O . ARG A 1 103 ? 10.110 4.705 -5.583 1.00 64.94 103 ARG A O 1
ATOM 800 N N . TYR A 1 104 ? 12.186 5.319 -5.006 1.00 58.56 104 TYR A N 1
ATOM 801 C CA . TYR A 1 104 ? 12.410 4.217 -4.089 1.00 58.56 104 TYR A CA 1
ATOM 802 C C . TYR A 1 104 ? 11.916 4.666 -2.706 1.00 58.56 104 TYR A C 1
ATOM 804 O O . TYR A 1 104 ? 12.388 5.698 -2.222 1.00 58.56 104 TYR A O 1
ATOM 812 N N . PRO A 1 105 ? 10.973 3.964 -2.059 1.00 58.28 105 PRO A N 1
ATOM 813 C CA . PRO A 1 105 ? 10.432 2.653 -2.388 1.00 58.28 105 PRO A CA 1
ATOM 814 C C . PRO A 1 105 ? 9.036 2.615 -3.028 1.00 58.28 105 PRO A C 1
ATOM 816 O O . PRO A 1 105 ? 8.213 3.513 -2.885 1.00 58.28 105 PRO A O 1
ATOM 819 N N . VAL A 1 106 ? 8.778 1.455 -3.633 1.00 76.75 106 VAL A N 1
ATOM 820 C CA . VAL A 1 106 ? 7.621 1.085 -4.457 1.00 76.75 106 VAL A CA 1
ATOM 821 C C . VAL A 1 106 ? 6.307 0.934 -3.686 1.00 76.75 106 VAL A C 1
ATOM 823 O O . VAL A 1 106 ? 5.252 0.944 -4.300 1.00 76.75 106 VAL A O 1
ATOM 826 N N . LEU A 1 107 ? 6.317 0.742 -2.364 1.00 85.44 107 LEU A N 1
ATOM 827 C CA . LEU A 1 107 ? 5.083 0.481 -1.620 1.00 85.44 107 LEU A CA 1
ATOM 828 C C . LEU A 1 107 ? 4.588 1.730 -0.899 1.00 85.44 107 LEU A C 1
ATOM 830 O O . LEU A 1 107 ? 5.350 2.434 -0.243 1.00 85.44 107 LEU A O 1
ATOM 834 N N . LEU A 1 108 ? 3.282 1.962 -0.960 1.00 88.00 108 LEU A N 1
ATOM 835 C CA . LEU A 1 108 ? 2.616 3.059 -0.280 1.00 88.00 108 LEU A CA 1
ATOM 836 C C . LEU A 1 108 ? 1.484 2.532 0.591 1.00 88.00 108 LEU A C 1
ATOM 838 O O . LEU A 1 108 ? 0.524 1.930 0.102 1.00 88.00 108 LEU A O 1
ATOM 842 N N . LEU A 1 109 ? 1.580 2.789 1.892 1.00 90.81 109 LEU A N 1
ATOM 843 C CA . LEU A 1 109 ? 0.464 2.629 2.809 1.00 90.81 109 LEU A CA 1
ATOM 844 C C . LEU A 1 109 ? -0.439 3.854 2.719 1.00 90.81 109 LEU A C 1
ATOM 846 O O . LEU A 1 109 ? 0.031 4.985 2.792 1.00 90.81 109 LEU A O 1
ATOM 850 N N . ILE A 1 110 ? -1.742 3.636 2.588 1.00 92.00 110 ILE A N 1
ATOM 851 C CA . ILE A 1 110 ? -2.748 4.696 2.540 1.00 92.00 110 ILE A CA 1
ATOM 852 C C . ILE A 1 110 ? -3.862 4.336 3.514 1.00 92.00 110 ILE A C 1
ATOM 854 O O . ILE A 1 110 ? -4.462 3.265 3.410 1.00 92.00 110 ILE A O 1
ATOM 858 N N . GLU A 1 111 ? -4.163 5.245 4.435 1.00 92.62 111 GLU A N 1
ATOM 859 C CA . GLU A 1 111 ? -5.389 5.187 5.224 1.00 92.62 111 GLU A CA 1
ATOM 860 C C . GLU A 1 111 ? -6.438 6.106 4.597 1.00 92.62 111 GLU A C 1
ATOM 862 O O . GLU A 1 111 ? -6.162 7.274 4.304 1.00 92.62 111 GLU A O 1
ATOM 867 N N . TYR A 1 112 ? -7.649 5.593 4.406 1.00 92.56 112 TYR A N 1
ATOM 868 C CA . TYR A 1 112 ? -8.770 6.346 3.857 1.00 92.56 112 TYR A CA 1
ATOM 869 C C . TYR A 1 112 ? -10.085 5.962 4.535 1.00 92.56 112 TYR A C 1
ATOM 871 O O . TYR A 1 112 ? -10.235 4.875 5.085 1.00 92.56 112 TYR A O 1
ATOM 879 N N . THR A 1 113 ? -11.044 6.874 4.531 1.00 92.62 113 THR A N 1
ATOM 880 C CA . THR A 1 113 ? -12.389 6.647 5.079 1.00 92.62 113 THR A CA 1
ATOM 881 C C . THR A 1 113 ? -13.250 5.787 4.140 1.00 92.62 113 THR A C 1
ATOM 883 O O . THR A 1 113 ? -12.911 5.649 2.965 1.00 92.62 113 THR A O 1
ATOM 886 N N . PRO A 1 114 ? -14.408 5.258 4.583 1.00 90.62 114 PRO A N 1
ATOM 887 C CA . PRO A 1 114 ? -15.331 4.529 3.703 1.00 90.62 114 PRO A CA 1
ATOM 888 C C . PRO A 1 114 ? -15.847 5.324 2.493 1.00 90.62 114 PRO A C 1
ATOM 890 O O . PRO A 1 114 ? -16.159 4.743 1.460 1.00 90.62 114 PRO A O 1
ATOM 893 N N . ASP A 1 115 ? -15.907 6.656 2.576 1.00 89.25 115 ASP A N 1
ATOM 894 C CA . ASP A 1 115 ? -16.218 7.540 1.442 1.00 89.25 115 ASP A CA 1
ATOM 895 C C . ASP A 1 115 ? -14.993 7.842 0.556 1.00 89.25 115 ASP A C 1
ATOM 897 O O . ASP A 1 115 ? -15.074 8.635 -0.383 1.00 89.25 115 ASP A O 1
ATOM 901 N N . GLY A 1 116 ? -13.845 7.216 0.828 1.00 86.81 116 GLY A N 1
ATOM 902 C CA . GLY A 1 116 ? -12.646 7.307 0.002 1.00 86.81 116 GLY A CA 1
ATOM 903 C C . GLY A 1 116 ? -11.865 8.608 0.145 1.00 86.81 116 GLY A C 1
ATOM 904 O O . GLY A 1 116 ? -11.124 8.995 -0.762 1.00 86.81 116 GLY A O 1
ATOM 905 N N . LYS A 1 117 ? -12.029 9.315 1.266 1.00 90.12 117 LYS A N 1
ATOM 906 C CA . LYS A 1 117 ? -11.176 10.450 1.611 1.00 90.12 117 LYS A CA 1
ATOM 907 C C . LYS A 1 117 ? -9.867 9.917 2.186 1.00 90.12 117 LYS A C 1
ATOM 909 O O . LYS A 1 117 ? -9.862 9.301 3.250 1.00 90.12 117 LYS A O 1
ATOM 914 N N . VAL A 1 118 ? -8.757 10.193 1.506 1.00 91.19 118 VAL A N 1
ATOM 915 C CA . VAL A 1 118 ? -7.416 9.886 2.021 1.00 91.19 118 VAL A CA 1
ATOM 916 C C . VAL A 1 118 ? -7.154 10.706 3.282 1.00 91.19 118 VAL A C 1
ATOM 918 O O . VAL A 1 118 ? -7.315 11.929 3.288 1.00 91.19 118 VAL A O 1
ATOM 921 N N . LEU A 1 119 ? -6.785 10.010 4.354 1.00 90.88 119 LEU A N 1
ATOM 922 C CA . LEU A 1 119 ? -6.452 10.586 5.651 1.00 90.88 119 LEU A CA 1
ATOM 923 C C . LEU A 1 119 ? -4.944 10.751 5.799 1.00 90.88 119 LEU A C 1
ATOM 925 O O . LEU A 1 119 ? -4.492 11.803 6.246 1.00 90.88 119 LEU A O 1
ATOM 929 N N . ARG A 1 120 ? -4.185 9.704 5.458 1.00 89.88 120 ARG A N 1
ATOM 930 C CA . ARG A 1 120 ? -2.733 9.627 5.646 1.00 89.88 120 ARG A CA 1
ATOM 931 C C . ARG A 1 120 ? -2.102 8.716 4.602 1.00 89.88 120 ARG A C 1
ATOM 933 O O . ARG A 1 120 ? -2.737 7.761 4.154 1.00 89.88 120 ARG A O 1
ATOM 940 N N . THR A 1 121 ? -0.846 8.984 4.267 1.00 88.62 121 THR A N 1
ATOM 941 C CA . THR A 1 121 ? -0.029 8.129 3.401 1.00 88.62 121 THR A CA 1
ATOM 942 C C . THR A 1 121 ? 1.367 7.984 3.981 1.00 88.62 121 THR A C 1
ATOM 944 O O . THR A 1 121 ? 1.915 8.968 4.461 1.00 88.62 121 THR A O 1
ATOM 947 N N . GLU A 1 122 ? 1.927 6.781 3.934 1.00 86.50 122 GLU A N 1
ATOM 948 C CA . GLU A 1 122 ? 3.252 6.467 4.468 1.00 86.50 122 GLU A CA 1
ATOM 949 C C . GLU A 1 122 ? 4.009 5.626 3.435 1.00 86.50 122 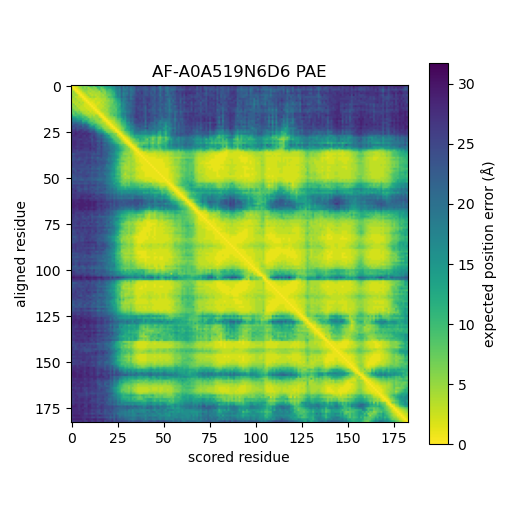GLU A C 1
ATOM 951 O O . GLU A 1 122 ? 3.531 4.541 3.073 1.00 86.50 122 GLU A O 1
ATOM 956 N N . PRO A 1 123 ? 5.155 6.101 2.919 1.00 82.88 123 PRO A N 1
ATOM 957 C CA . PRO A 1 123 ? 5.986 5.296 2.039 1.00 82.88 123 PRO A CA 1
ATOM 958 C C . PRO A 1 123 ? 6.580 4.122 2.819 1.00 82.88 123 PRO A C 1
ATOM 960 O O . PRO A 1 123 ? 6.987 4.252 3.972 1.00 82.88 123 PRO A O 1
ATOM 963 N N . PHE A 1 124 ? 6.647 2.962 2.180 1.00 79.19 124 PHE A N 1
ATOM 964 C CA . PHE A 1 124 ? 7.141 1.741 2.789 1.00 79.19 124 PHE A CA 1
ATOM 965 C C . PHE A 1 124 ? 8.252 1.137 1.938 1.00 79.19 124 PHE A C 1
ATOM 967 O O . PHE A 1 124 ? 8.058 0.930 0.743 1.00 79.19 124 PHE A O 1
ATOM 974 N N . SER A 1 125 ? 9.402 0.817 2.549 1.00 73.69 125 SER A N 1
ATOM 975 C CA . SER A 1 125 ? 10.535 0.215 1.831 1.00 73.69 125 SER A CA 1
ATOM 976 C C . SER A 1 125 ? 10.152 -1.122 1.207 1.00 73.69 125 SER A C 1
ATOM 978 O O . SER A 1 125 ? 10.014 -2.108 1.919 1.00 73.69 125 SER A O 1
ATOM 980 N N . GLY A 1 126 ? 9.957 -1.135 -0.112 1.00 67.50 126 GLY A N 1
ATOM 981 C CA . GLY A 1 126 ? 9.421 -2.245 -0.898 1.00 67.50 126 GLY A CA 1
ATOM 982 C C . GLY A 1 126 ? 10.454 -3.305 -1.267 1.00 67.50 126 GLY A C 1
ATOM 983 O O . GLY A 1 126 ? 10.070 -4.372 -1.745 1.00 67.50 126 GLY A O 1
ATOM 984 N N . GLY A 1 127 ? 11.745 -3.021 -1.058 1.00 67.62 127 GLY A N 1
ATOM 985 C CA . GLY A 1 127 ? 12.818 -3.801 -1.670 1.00 67.62 127 GLY A CA 1
ATOM 986 C C . GLY A 1 127 ? 12.672 -3.865 -3.199 1.00 67.62 127 GLY A C 1
ATOM 987 O O . GLY A 1 127 ? 11.949 -3.078 -3.811 1.00 67.62 127 GLY A O 1
ATOM 988 N N . MET A 1 128 ? 13.320 -4.850 -3.812 1.00 64.19 128 MET A N 1
ATOM 989 C CA . MET A 1 128 ? 13.068 -5.259 -5.196 1.00 64.19 128 MET A CA 1
ATOM 990 C C . MET A 1 128 ? 11.964 -6.328 -5.207 1.00 64.19 128 MET A C 1
ATOM 992 O O . MET A 1 128 ? 12.217 -7.519 -5.388 1.00 64.19 128 MET A O 1
ATOM 996 N N . HIS A 1 129 ? 10.722 -5.900 -4.957 1.00 59.94 129 HIS A N 1
ATOM 997 C CA . HIS A 1 129 ? 9.560 -6.775 -4.720 1.00 59.94 129 HIS A CA 1
ATOM 998 C C . HIS A 1 129 ? 9.218 -7.727 -5.889 1.00 59.94 129 HIS A C 1
ATOM 1000 O O . HIS A 1 129 ? 8.454 -8.683 -5.731 1.00 59.94 129 HIS A O 1
ATOM 1006 N N . LEU A 1 130 ? 9.816 -7.486 -7.051 1.00 62.59 130 LEU A N 1
ATOM 1007 C CA . LEU A 1 130 ? 9.607 -8.196 -8.305 1.00 62.59 130 LEU A CA 1
ATOM 1008 C C . LEU A 1 130 ? 9.916 -9.685 -8.257 1.00 62.59 130 LEU A C 1
ATOM 1010 O O . LEU A 1 130 ? 9.206 -10.467 -8.879 1.00 62.59 130 LEU A O 1
ATOM 1014 N N . CYS A 1 131 ? 10.913 -10.111 -7.483 1.00 67.75 131 CYS A N 1
ATOM 1015 C CA . CYS A 1 131 ? 11.239 -11.535 -7.396 1.00 67.75 131 CYS A CA 1
ATOM 1016 C C . CYS A 1 131 ? 10.195 -12.367 -6.633 1.00 67.75 131 CYS A C 1
ATOM 1018 O O . CYS A 1 131 ? 10.202 -13.592 -6.720 1.00 67.75 131 CYS A O 1
ATOM 1020 N N . CYS A 1 132 ? 9.284 -11.712 -5.911 1.00 66.69 132 CYS A N 1
ATOM 1021 C CA . CYS A 1 132 ? 8.162 -12.349 -5.225 1.00 66.69 132 CYS A CA 1
ATOM 1022 C C . CYS A 1 132 ? 6.803 -11.946 -5.804 1.00 66.69 132 CYS A C 1
ATOM 1024 O O . CYS A 1 132 ? 5.774 -12.239 -5.193 1.00 66.69 132 CYS A O 1
ATOM 1026 N N . TRP A 1 133 ? 6.784 -11.235 -6.932 1.00 70.81 133 TRP A N 1
ATOM 1027 C CA . TRP A 1 133 ? 5.551 -10.820 -7.579 1.00 70.81 133 TRP A CA 1
ATOM 1028 C C . TRP A 1 133 ? 5.139 -11.853 -8.629 1.00 70.81 133 TRP A C 1
ATOM 1030 O O . TRP A 1 133 ? 5.827 -12.046 -9.626 1.00 70.81 133 TRP A O 1
ATOM 1040 N N . ASP A 1 134 ? 3.998 -12.504 -8.407 1.00 70.69 134 ASP A N 1
ATOM 1041 C CA . ASP A 1 134 ? 3.402 -13.474 -9.337 1.00 70.69 134 ASP A CA 1
ATOM 1042 C C . ASP A 1 134 ? 2.073 -12.936 -9.891 1.00 70.69 134 ASP A C 1
ATOM 1044 O O . ASP A 1 134 ? 1.004 -13.511 -9.698 1.00 70.69 134 ASP A O 1
ATOM 1048 N N . ASN A 1 135 ? 2.112 -11.738 -10.491 1.00 68.50 135 ASN A N 1
ATOM 1049 C CA . ASN A 1 135 ? 0.938 -10.999 -10.998 1.00 68.50 135 ASN A CA 1
ATOM 1050 C C . ASN A 1 135 ? -0.163 -10.708 -9.953 1.00 68.50 135 ASN A C 1
ATOM 1052 O O . ASN A 1 135 ? -1.261 -10.255 -10.292 1.00 68.50 135 ASN A O 1
ATOM 1056 N N . ALA A 1 136 ? 0.124 -10.939 -8.674 1.00 69.81 136 ALA A N 1
ATOM 1057 C CA . ALA A 1 136 ? -0.763 -10.679 -7.557 1.00 69.81 136 ALA A CA 1
ATOM 1058 C C . ALA A 1 136 ? 0.028 -10.065 -6.405 1.00 69.81 136 ALA A C 1
ATOM 1060 O O . ALA A 1 136 ? 1.102 -10.536 -6.028 1.00 69.81 136 ALA A O 1
ATOM 1061 N N . TYR A 1 137 ? -0.521 -9.000 -5.828 1.00 74.19 137 TYR A N 1
ATOM 1062 C CA . TYR A 1 137 ? 0.089 -8.361 -4.675 1.00 74.19 137 TYR A CA 1
ATOM 1063 C C . TYR A 1 137 ? -0.141 -9.200 -3.414 1.00 74.19 137 TYR A C 1
ATOM 1065 O O . TYR A 1 137 ? -1.220 -9.144 -2.825 1.00 74.19 137 TYR A O 1
ATOM 1073 N N . ASP A 1 138 ? 0.861 -9.970 -2.982 1.00 76.19 138 ASP A N 1
ATOM 1074 C CA . ASP A 1 138 ? 0.785 -10.777 -1.753 1.00 76.19 138 ASP A CA 1
ATOM 1075 C C . ASP A 1 138 ? 1.506 -10.155 -0.542 1.00 76.19 138 ASP A C 1
ATOM 1077 O O . ASP A 1 138 ? 1.404 -10.642 0.584 1.00 76.19 138 ASP A O 1
ATOM 1081 N N . GLY A 1 139 ? 2.184 -9.024 -0.751 1.00 82.81 139 GLY A N 1
ATOM 1082 C CA . GLY A 1 139 ? 3.032 -8.395 0.257 1.00 82.81 139 GLY A CA 1
ATOM 1083 C C . GLY A 1 139 ? 2.298 -7.971 1.530 1.00 82.81 139 GLY A C 1
ATOM 1084 O O . GLY A 1 139 ? 2.917 -7.931 2.580 1.00 82.81 139 GLY A O 1
ATOM 1085 N N . PHE A 1 140 ? 0.988 -7.699 1.507 1.00 91.00 140 PHE A N 1
ATOM 1086 C CA . PHE A 1 140 ? 0.282 -7.088 2.643 1.00 91.00 140 PHE A CA 1
ATOM 1087 C C . PHE A 1 140 ? -0.799 -7.973 3.272 1.00 91.00 140 PHE A C 1
ATOM 1089 O O . PHE A 1 140 ? -1.806 -8.305 2.639 1.00 91.00 140 PHE A O 1
ATOM 1096 N N . ASN A 1 141 ? -0.629 -8.291 4.556 1.00 92.44 141 ASN A N 1
ATOM 1097 C CA . ASN A 1 141 ? -1.495 -9.205 5.302 1.00 92.44 141 ASN A CA 1
ATOM 1098 C C . ASN A 1 141 ? -1.974 -8.587 6.620 1.00 92.44 141 ASN A C 1
ATOM 1100 O O . ASN A 1 141 ? -1.227 -7.862 7.273 1.00 92.44 141 ASN A O 1
ATOM 1104 N N . LYS A 1 142 ? -3.219 -8.883 7.009 1.00 93.25 142 LYS A N 1
ATOM 1105 C CA . LYS A 1 142 ? -3.784 -8.555 8.326 1.00 93.25 142 LYS A CA 1
ATOM 1106 C C . LYS A 1 142 ? -3.737 -9.794 9.214 1.00 93.25 142 LYS A C 1
ATOM 1108 O O . LYS A 1 142 ? -4.059 -10.889 8.764 1.00 93.25 142 LYS A O 1
ATOM 1113 N N . HIS A 1 143 ? -3.368 -9.590 10.468 1.00 93.69 143 HIS A N 1
ATOM 1114 C CA . HIS A 1 143 ? -3.259 -10.606 11.508 1.00 93.69 143 HIS A CA 1
ATOM 1115 C C . HIS A 1 143 ? -4.264 -10.323 12.630 1.00 93.69 143 HIS A C 1
ATOM 1117 O O . HIS A 1 143 ? -4.964 -9.302 12.629 1.00 93.69 143 HIS A O 1
ATOM 1123 N N . GLU A 1 144 ? -4.332 -11.232 13.598 1.00 90.94 144 GLU A N 1
ATOM 1124 C CA . GLU A 1 144 ? -5.120 -11.051 14.819 1.00 90.94 144 GLU A CA 1
ATOM 1125 C C . GLU A 1 144 ? -4.665 -9.811 15.616 1.00 90.94 144 GLU A C 1
ATOM 1127 O O . GLU A 1 144 ? -3.611 -9.221 15.364 1.00 90.94 144 GLU A O 1
ATOM 1132 N N . ASP A 1 145 ? -5.506 -9.349 16.545 1.00 90.19 145 ASP A N 1
ATOM 1133 C CA . ASP A 1 145 ? -5.245 -8.191 17.416 1.00 90.19 145 ASP A CA 1
ATOM 1134 C C . ASP A 1 145 ? -4.914 -6.867 16.704 1.00 90.19 145 ASP A C 1
ATOM 1136 O O . ASP A 1 145 ? -4.327 -5.951 17.297 1.00 90.19 145 ASP A O 1
ATOM 1140 N N . GLY A 1 146 ? -5.322 -6.740 15.437 1.00 88.75 146 GLY A N 1
ATOM 1141 C CA . GLY A 1 146 ? -5.142 -5.531 14.633 1.00 88.75 146 GLY A CA 1
ATOM 1142 C C . GLY A 1 146 ? -3.720 -5.334 14.109 1.00 88.75 146 GLY A C 1
ATOM 1143 O O . GLY A 1 146 ? -3.370 -4.214 13.742 1.00 88.75 146 GLY A O 1
ATOM 1144 N N . TYR A 1 147 ? -2.902 -6.387 14.087 1.00 91.50 147 TYR A N 1
ATOM 1145 C CA . TYR A 1 147 ? -1.589 -6.346 13.455 1.00 91.50 147 TYR A CA 1
ATOM 1146 C C . TYR A 1 147 ? -1.689 -6.469 11.932 1.00 91.50 147 TYR A C 1
ATOM 1148 O O . TYR A 1 147 ? -2.602 -7.081 11.382 1.00 91.50 147 TYR A O 1
ATOM 1156 N N . PHE A 1 148 ? -0.700 -5.914 11.248 1.00 92.06 148 PHE A N 1
ATOM 1157 C CA . PHE A 1 148 ? -0.504 -5.996 9.812 1.00 92.06 148 PHE A CA 1
ATOM 1158 C C . PHE A 1 148 ? 0.945 -6.347 9.527 1.00 92.06 148 PHE A C 1
ATOM 1160 O O . PHE A 1 148 ? 1.837 -5.947 10.275 1.00 92.06 148 PHE A O 1
ATOM 1167 N N . SER A 1 149 ? 1.188 -7.060 8.432 1.00 90.69 149 SER A N 1
ATOM 1168 C CA . SER A 1 149 ? 2.535 -7.279 7.934 1.00 90.69 149 SER A CA 1
ATOM 1169 C C . SER A 1 149 ? 2.687 -6.868 6.485 1.00 90.69 149 SER A C 1
ATOM 1171 O O . SER A 1 149 ? 1.821 -7.189 5.670 1.00 90.69 149 SER A O 1
ATOM 1173 N N . ILE A 1 150 ? 3.827 -6.266 6.164 1.00 88.00 150 ILE A N 1
ATOM 1174 C CA . ILE A 1 150 ? 4.306 -6.118 4.795 1.00 88.00 150 ILE A CA 1
ATOM 1175 C C . ILE A 1 150 ? 5.514 -7.036 4.614 1.00 88.00 150 ILE A C 1
ATOM 1177 O O . ILE A 1 150 ? 6.542 -6.858 5.265 1.00 88.00 150 ILE A O 1
ATOM 1181 N N . LYS A 1 151 ? 5.374 -8.040 3.755 1.00 85.50 151 LYS A N 1
ATOM 1182 C CA . LYS A 1 151 ? 6.473 -8.838 3.234 1.00 85.50 151 LYS A CA 1
ATOM 1183 C C . LYS A 1 151 ? 7.010 -8.126 2.006 1.00 85.50 151 LYS A C 1
ATOM 1185 O O . LYS A 1 151 ? 6.258 -7.898 1.068 1.00 85.50 151 LYS A O 1
ATOM 1190 N N . THR A 1 152 ? 8.293 -7.820 2.016 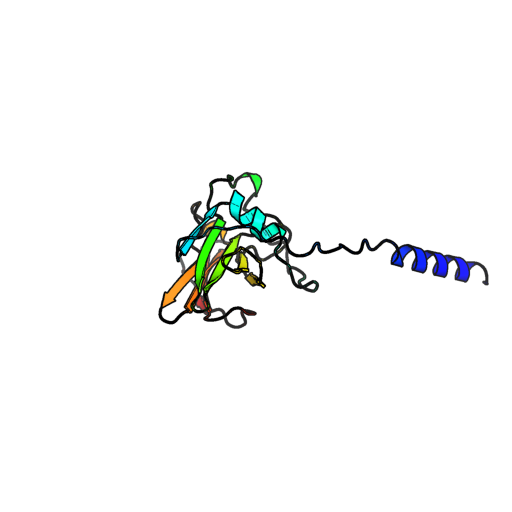1.00 80.81 152 THR A N 1
ATOM 1191 C CA . THR A 1 152 ? 9.007 -7.266 0.869 1.00 80.81 152 THR A CA 1
ATOM 1192 C C . THR A 1 152 ? 10.069 -8.241 0.428 1.00 80.81 152 THR A C 1
ATOM 1194 O O . THR A 1 152 ? 10.523 -9.072 1.216 1.00 80.81 152 THR A O 1
ATOM 1197 N N . CYS A 1 153 ? 10.446 -8.175 -0.840 1.00 77.69 153 CYS A N 1
ATOM 1198 C CA . CYS A 1 153 ? 11.502 -9.019 -1.363 1.00 77.69 153 CYS A CA 1
ATOM 1199 C C . CYS A 1 153 ? 12.625 -8.174 -1.929 1.00 77.69 153 CYS A C 1
ATOM 1201 O O . CYS A 1 153 ? 12.408 -7.053 -2.369 1.00 77.69 153 CYS A O 1
ATOM 1203 N N . GLY A 1 154 ? 13.839 -8.692 -1.832 1.00 73.56 154 GLY A N 1
ATOM 1204 C CA . GLY A 1 154 ? 15.036 -8.091 -2.384 1.00 73.56 154 GLY A CA 1
ATOM 1205 C C . GLY A 1 154 ? 15.751 -9.103 -3.260 1.00 73.56 154 GLY A C 1
ATOM 1206 O O . GLY A 1 154 ? 15.668 -10.313 -3.038 1.00 73.56 154 GLY A O 1
ATOM 1207 N N . THR A 1 155 ? 16.475 -8.611 -4.252 1.00 67.19 155 THR A N 1
ATOM 1208 C CA . THR A 1 155 ? 17.367 -9.429 -5.071 1.00 67.19 155 THR A CA 1
ATOM 1209 C C . THR A 1 155 ? 18.808 -9.066 -4.751 1.00 67.19 155 THR A C 1
ATOM 1211 O O . THR A 1 155 ? 19.188 -7.901 -4.800 1.00 67.19 155 THR A O 1
ATOM 1214 N N . GLY A 1 156 ? 19.612 -10.067 -4.398 1.00 65.81 156 GLY A N 1
ATOM 1215 C CA . GLY A 1 156 ? 21.071 -9.978 -4.383 1.00 65.81 156 GLY A CA 1
ATOM 1216 C C . GLY A 1 156 ? 21.665 -10.637 -5.629 1.00 65.81 156 GLY A C 1
ATOM 1217 O O . GLY A 1 156 ? 20.953 -11.288 -6.390 1.00 65.81 156 GLY A O 1
ATOM 1218 N N . SER A 1 157 ? 22.986 -10.553 -5.809 1.00 59.69 157 SER A N 1
ATOM 1219 C CA . SER A 1 157 ? 23.738 -11.099 -6.961 1.00 59.69 157 SER A CA 1
ATOM 1220 C C . SER A 1 157 ? 23.655 -12.627 -7.171 1.00 59.69 157 SER A C 1
ATOM 1222 O O . SER A 1 157 ? 24.345 -13.166 -8.032 1.00 59.69 157 SER A O 1
ATOM 1224 N N . GLY A 1 158 ? 22.807 -13.334 -6.421 1.00 61.41 158 GLY A N 1
ATOM 1225 C CA . GLY A 1 158 ? 22.551 -14.765 -6.588 1.00 61.41 158 GLY A CA 1
ATOM 1226 C C . GLY A 1 158 ? 21.433 -15.339 -5.712 1.00 61.41 158 GLY A C 1
ATOM 1227 O O . GLY A 1 158 ? 21.368 -16.553 -5.579 1.00 61.41 158 GLY A O 1
ATOM 1228 N N . HIS A 1 159 ? 20.588 -14.515 -5.075 1.00 67.50 159 HIS A N 1
ATOM 1229 C CA . HIS A 1 159 ? 19.493 -15.001 -4.222 1.00 67.50 159 HIS A CA 1
ATOM 1230 C C . HIS A 1 159 ? 18.346 -13.988 -4.111 1.00 67.50 159 HIS A C 1
ATOM 1232 O O . HIS A 1 159 ? 18.555 -12.778 -4.238 1.00 67.50 159 HIS A O 1
ATOM 1238 N N . CYS A 1 160 ? 17.143 -14.494 -3.828 1.00 70.44 160 CYS A N 1
ATOM 1239 C CA . CYS A 1 160 ? 15.990 -13.687 -3.432 1.00 70.44 160 CYS A CA 1
ATOM 1240 C C . CYS A 1 160 ? 15.898 -13.683 -1.902 1.00 70.44 160 CYS A C 1
ATOM 1242 O O . CYS A 1 160 ? 15.718 -14.735 -1.291 1.00 70.44 160 CYS A O 1
ATOM 1244 N N . SER A 1 161 ? 16.039 -12.518 -1.274 1.00 73.81 161 SER A N 1
ATOM 1245 C CA . SER A 1 161 ? 15.794 -12.336 0.159 1.00 73.81 161 SER A CA 1
ATOM 1246 C C . SER A 1 161 ? 14.381 -11.799 0.388 1.00 73.81 161 SER A C 1
ATOM 1248 O O . SER A 1 161 ? 13.766 -11.234 -0.517 1.00 73.81 161 SER A O 1
ATOM 1250 N N . SER A 1 162 ? 13.838 -11.975 1.596 1.00 80.31 162 SER A N 1
ATOM 1251 C CA . SER A 1 162 ? 12.537 -11.401 1.942 1.00 80.31 162 SER A CA 1
ATOM 1252 C C . SER A 1 162 ? 12.514 -10.846 3.357 1.00 80.31 162 SER A C 1
ATOM 1254 O O . SER A 1 162 ? 12.792 -11.573 4.306 1.00 80.31 162 SER A O 1
ATOM 1256 N N . SER A 1 163 ? 12.099 -9.596 3.512 1.00 79.44 163 SER A N 1
ATOM 1257 C CA . SER A 1 163 ? 11.924 -8.953 4.815 1.00 79.44 163 SER A CA 1
ATOM 1258 C C . SER A 1 163 ? 10.454 -8.976 5.214 1.00 79.44 163 SER A C 1
ATOM 1260 O O . SER A 1 163 ? 9.576 -8.879 4.358 1.00 79.44 163 SER A O 1
ATOM 1262 N N . LEU A 1 164 ? 10.168 -9.105 6.511 1.00 85.00 164 LEU A N 1
ATOM 1263 C CA . LEU A 1 164 ? 8.806 -9.047 7.033 1.00 85.00 164 LEU A CA 1
ATOM 1264 C C . LEU A 1 164 ? 8.707 -7.924 8.057 1.00 85.00 164 LEU A C 1
ATOM 1266 O O . LEU A 1 164 ? 9.351 -7.931 9.104 1.00 85.00 164 LEU A O 1
ATOM 1270 N N . HIS A 1 165 ? 7.843 -6.967 7.779 1.00 84.31 165 HIS A N 1
ATOM 1271 C CA . HIS A 1 165 ? 7.632 -5.827 8.648 1.00 84.31 165 HIS A CA 1
ATOM 1272 C C . HIS A 1 165 ? 6.273 -5.942 9.305 1.00 84.31 165 HIS A C 1
ATOM 1274 O O . HIS A 1 165 ? 5.271 -5.985 8.604 1.00 84.31 165 HIS A O 1
ATOM 1280 N N . LEU A 1 166 ? 6.243 -5.999 10.634 1.00 88.31 166 LEU A N 1
ATOM 1281 C CA . LEU A 1 166 ? 5.026 -6.157 11.423 1.00 88.31 166 LEU A CA 1
ATOM 1282 C C . LEU A 1 166 ? 4.705 -4.850 12.156 1.00 88.31 166 LEU A C 1
ATOM 1284 O O . LEU A 1 166 ? 5.562 -4.299 12.842 1.00 88.31 166 LEU A O 1
ATOM 1288 N N . PHE A 1 167 ? 3.466 -4.376 12.056 1.00 88.00 167 PHE A N 1
ATOM 1289 C CA . PHE A 1 167 ? 3.023 -3.141 12.701 1.00 88.00 167 PHE A CA 1
ATOM 1290 C C . PHE A 1 167 ? 1.546 -3.205 13.097 1.00 88.00 167 PHE A C 1
ATOM 1292 O O . PHE A 1 167 ? 0.772 -3.976 12.544 1.00 88.00 167 PHE A O 1
ATOM 1299 N N . LYS A 1 168 ? 1.141 -2.388 14.073 1.00 85.62 168 LYS A N 1
ATOM 1300 C CA . LYS A 1 168 ? -0.247 -2.320 14.578 1.00 85.62 168 LYS A CA 1
ATOM 1301 C C . LYS A 1 168 ? -0.932 -0.979 14.291 1.00 85.62 168 LYS A C 1
ATOM 1303 O O . LYS A 1 168 ? -2.143 -0.849 14.430 1.00 85.62 168 LYS A O 1
ATOM 1308 N N . GLY A 1 169 ? -0.161 0.030 13.894 1.00 78.25 169 GLY A N 1
ATOM 1309 C CA . GLY A 1 169 ? -0.650 1.382 13.652 1.00 78.25 169 GLY A CA 1
ATOM 1310 C C . GLY A 1 169 ? 0.011 2.024 12.442 1.00 78.25 169 GLY A C 1
ATOM 1311 O O . GLY A 1 169 ? 1.043 1.563 11.960 1.00 78.25 169 GLY A O 1
ATOM 1312 N N . PHE A 1 170 ? -0.607 3.099 11.968 1.00 78.38 170 PHE A N 1
ATOM 1313 C CA . PHE A 1 170 ? -0.093 3.904 10.869 1.00 78.38 170 PHE A CA 1
ATOM 1314 C C . PHE A 1 170 ? 1.022 4.829 11.373 1.00 78.38 170 PHE A C 1
ATOM 1316 O O . PHE A 1 170 ? 0.767 5.661 12.247 1.00 78.38 170 PHE A O 1
ATOM 1323 N N . GLY A 1 171 ? 2.231 4.698 10.833 1.00 70.62 171 GLY A N 1
ATOM 1324 C CA . GLY A 1 171 ? 3.347 5.589 11.143 1.00 70.62 171 GLY A CA 1
ATOM 1325 C C . GLY A 1 171 ? 4.682 5.112 10.566 1.00 70.62 171 GLY A C 1
ATOM 1326 O O . GLY A 1 171 ? 4.735 4.007 10.011 1.00 70.62 171 GLY A O 1
ATOM 1327 N N . PRO A 1 172 ? 5.748 5.917 10.736 1.00 67.25 172 PRO A N 1
ATOM 1328 C CA . PRO A 1 172 ? 7.079 5.604 10.238 1.00 67.25 172 PRO A CA 1
ATOM 1329 C C . PRO A 1 172 ? 7.608 4.292 10.803 1.00 67.25 172 PRO A C 1
ATOM 1331 O O . PRO A 1 172 ? 7.504 4.005 11.998 1.00 67.25 172 PRO A O 1
ATOM 1334 N N . GLN A 1 173 ? 8.183 3.482 9.927 1.00 65.81 173 GLN A N 1
ATOM 1335 C CA . GLN A 1 173 ? 8.535 2.101 10.231 1.00 65.81 173 GLN A CA 1
ATOM 1336 C C . GLN A 1 173 ? 10.002 2.047 10.647 1.00 65.81 173 GLN A C 1
ATOM 1338 O O . GLN A 1 173 ? 10.893 1.964 9.809 1.00 65.81 173 GLN A O 1
ATOM 1343 N N . SER A 1 174 ? 10.261 2.131 11.953 1.00 55.16 174 SER A N 1
ATOM 1344 C CA . SER A 1 174 ? 11.626 2.196 12.491 1.00 55.16 174 SER A CA 1
ATOM 1345 C C . SER A 1 174 ? 12.262 0.835 12.808 1.00 55.16 174 SER A C 1
ATOM 1347 O O . SER A 1 174 ? 13.463 0.793 13.042 1.00 55.16 174 SER A O 1
ATOM 1349 N N . ASN A 1 175 ? 11.510 -0.279 12.791 1.00 53.75 175 ASN A N 1
ATOM 1350 C CA . ASN A 1 175 ? 11.985 -1.587 13.280 1.00 53.75 175 ASN A CA 1
ATOM 1351 C C . ASN A 1 175 ? 11.493 -2.777 12.426 1.00 53.75 175 ASN A C 1
ATOM 1353 O O . ASN A 1 175 ? 10.623 -3.539 12.846 1.00 53.75 175 ASN A O 1
ATOM 1357 N N . GLY A 1 176 ? 12.032 -2.948 11.215 1.00 56.66 176 GLY A N 1
ATOM 1358 C CA . GLY A 1 176 ? 11.772 -4.145 10.400 1.00 56.66 176 GLY A CA 1
ATOM 1359 C C . GLY A 1 176 ? 12.416 -5.410 10.984 1.00 56.66 176 GLY A C 1
ATOM 1360 O O . GLY A 1 176 ? 13.535 -5.350 11.491 1.00 56.66 176 GLY A O 1
ATOM 1361 N N . ILE A 1 177 ? 11.733 -6.559 10.893 1.00 53.81 177 ILE A N 1
ATOM 1362 C CA . ILE A 1 177 ? 12.336 -7.871 11.166 1.00 53.81 177 ILE A CA 1
ATOM 1363 C C . ILE A 1 177 ? 12.871 -8.413 9.837 1.00 53.81 177 ILE A C 1
ATOM 1365 O O . ILE A 1 177 ? 12.119 -8.689 8.901 1.00 53.81 177 ILE A O 1
ATOM 1369 N N . TYR A 1 178 ? 14.187 -8.569 9.745 1.00 52.97 178 TYR A N 1
ATOM 1370 C CA . TYR A 1 178 ? 14.834 -9.110 8.552 1.00 52.97 178 TYR A CA 1
ATOM 1371 C C . TYR A 1 178 ? 14.924 -10.632 8.656 1.00 52.97 178 TYR A C 1
ATOM 1373 O O . TYR A 1 178 ? 15.407 -11.164 9.656 1.00 52.97 178 TYR A O 1
ATOM 1381 N N . SER A 1 179 ? 14.469 -11.333 7.619 1.00 45.84 179 SER A N 1
ATOM 1382 C CA . SER A 1 179 ? 14.667 -12.772 7.467 1.00 45.84 179 SER A CA 1
ATOM 1383 C C . SER A 1 179 ? 15.493 -13.017 6.208 1.00 45.84 179 SER A C 1
ATOM 1385 O O . SER A 1 179 ? 15.266 -12.399 5.172 1.00 45.84 179 SER A O 1
ATOM 1387 N N . TYR A 1 180 ? 16.480 -13.902 6.290 1.00 49.50 180 TYR A N 1
ATOM 1388 C CA . TYR A 1 180 ? 17.286 -14.293 5.137 1.00 49.50 180 TYR A CA 1
ATOM 1389 C C . TYR A 1 180 ? 17.004 -15.762 4.858 1.00 49.50 180 TYR A C 1
ATOM 1391 O O . TYR A 1 180 ? 17.266 -16.614 5.708 1.00 49.50 180 TYR A O 1
ATOM 1399 N N . MET A 1 181 ? 16.453 -16.055 3.682 1.00 46.38 181 MET A N 1
ATOM 1400 C CA . MET A 1 181 ? 16.347 -17.421 3.183 1.00 46.38 181 MET A CA 1
ATOM 1401 C C . MET A 1 181 ? 17.394 -17.617 2.094 1.00 46.38 181 MET A C 1
ATOM 1403 O O . MET A 1 181 ? 17.483 -16.819 1.165 1.00 46.38 181 MET A O 1
ATOM 1407 N N . TRP A 1 182 ? 18.185 -18.675 2.230 1.00 40.16 182 TRP A N 1
ATOM 1408 C CA . TRP A 1 182 ? 19.136 -19.108 1.216 1.00 40.16 182 TRP A CA 1
ATOM 1409 C C . TRP A 1 182 ? 18.463 -20.224 0.418 1.00 40.16 182 TRP A C 1
ATOM 1411 O O . TRP A 1 182 ? 18.095 -21.244 1.002 1.00 40.16 182 TRP A O 1
ATOM 1421 N N . THR A 1 183 ? 18.240 -19.994 -0.875 1.00 47.53 183 THR A N 1
ATOM 1422 C CA . THR A 1 183 ? 17.762 -21.006 -1.833 1.00 47.53 183 THR A CA 1
ATOM 1423 C C . THR A 1 183 ? 18.923 -21.615 -2.587 1.00 47.53 183 THR A C 1
ATOM 1425 O O . THR A 1 183 ? 19.773 -20.812 -3.036 1.00 47.53 183 THR A O 1
#

pLDDT: mean 73.46, std 16.38, range [33.44, 94.75]